Protein AF-I4F3D0-F1 (afdb_monomer_lite)

Secondary structure (DSSP, 8-state):
-----------------------HHHHHHHHHHHHHHHHHHHHHHHHSPPPPTT--SPPPPPHHHHHHHHHHHHHHHHHHHHHHHHHS---TTSHHHHHHHHHHHHHHHHHHHHHHHHHHHTTT--PPP-HHHHHHHHHHHHHHHHHHHT-SSHHHHHHHHHHHHHHHHHHHHHHHHHH--S-HHHHHHHHHHHHIIIIIHHHHHHHHHHHH-PPP-----PPPP-

Radius of gyration: 23.29 Å; chains: 1; bounding box: 89×37×75 Å

Foldseek 3Di:
DDDDDDPPDPPPPDPPPPDPQDLPLLVVLLVVLQVVLLVLLLVVLVPDDQDPLPDPDQDDQDPSLLVSLVVSQVVLLVSLCVSLVSRAVQPCPDQLVVQLSVLLVVLSVVLSVLLSVLLRCLNPDPDDDDQVVLLCSQQVSLLSQLVSSVGQALSSSLSSSSSSSSRSLSSSLSSQSSNDDDDRPVSVVRSCVCSCSRHVVSSVVSSVVSSPPHDPPPPPPPPDDD

Organism: Modestobacter italicus (strain DSM 44449 / CECT 9708 / BC 501) (NCBI:txid2732864)

pLDDT: mean 83.52, std 14.83, range [42.59, 97.88]

Sequence (226 aa):
MCDGAVVSAPVQQLPARSRPGRLWPTVGACTLLTVGAVLAGTAVSAGRRPAPEDSLVPGPLPAEVLWLLLAVTVVGVVVAVLATGWSVPLAWRSRAGVAWLVVLVLGAVAGVIDAAGVAINAPLASGPPIPVFHWLFTFLPAVFGAVVSRAPSGRGRCAAALGTGVVTLPLLAMTWALSGVGPAPDRLADVVWLTVPLGVVPLAIAALMAGGMGPGKSPEAEPPKA

Structure (mmCIF, N/CA/C/O backbone):
data_AF-I4F3D0-F1
#
_entry.id   AF-I4F3D0-F1
#
loop_
_atom_site.group_PDB
_atom_site.id
_atom_site.type_symbol
_atom_site.label_atom_id
_atom_site.label_alt_id
_atom_site.label_comp_id
_atom_site.label_asym_id
_atom_site.label_entity_id
_atom_site.label_seq_id
_atom_site.pdbx_PDB_ins_code
_atom_site.Cartn_x
_atom_site.Cartn_y
_atom_site.Cartn_z
_atom_site.occupancy
_atom_site.B_iso_or_equiv
_atom_site.auth_seq_id
_atom_site.auth_comp_id
_atom_site.auth_asym_id
_atom_site.auth_atom_id
_atom_site.pdbx_PDB_model_num
ATOM 1 N N . MET A 1 1 ? -60.009 22.180 38.212 1.00 45.69 1 MET A N 1
ATOM 2 C CA . MET A 1 1 ? -58.653 22.503 37.724 1.00 45.69 1 MET A CA 1
ATOM 3 C C . MET A 1 1 ? -57.972 21.177 37.461 1.00 45.69 1 MET A C 1
ATOM 5 O O . MET A 1 1 ? -57.863 20.387 38.386 1.00 45.69 1 MET A O 1
ATOM 9 N N . CYS A 1 2 ? -57.706 20.871 36.192 1.00 42.59 2 CYS A N 1
ATOM 10 C CA . CYS A 1 2 ? -57.222 19.567 35.747 1.00 42.59 2 CYS A CA 1
ATOM 11 C C . CYS A 1 2 ? -55.703 19.634 35.573 1.00 42.59 2 CYS A C 1
ATOM 13 O O . CYS A 1 2 ? -55.238 20.336 34.677 1.00 42.59 2 CYS A O 1
ATOM 15 N N . ASP A 1 3 ? -54.957 18.908 36.403 1.00 47.84 3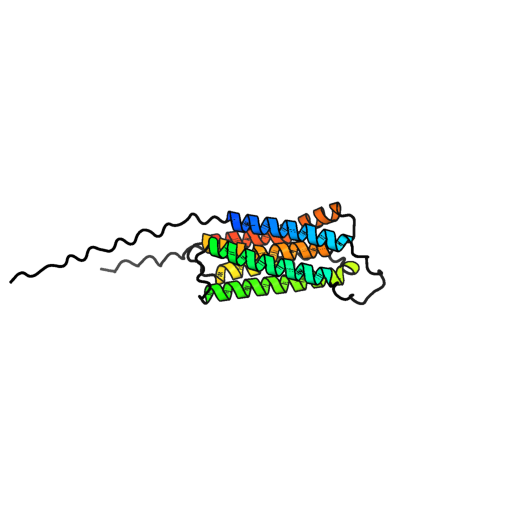 ASP A N 1
ATOM 16 C CA . ASP A 1 3 ? -53.517 18.727 36.230 1.00 47.84 3 ASP A CA 1
ATOM 17 C C . ASP A 1 3 ? -53.258 17.615 35.209 1.00 47.84 3 ASP A C 1
ATOM 19 O O . ASP A 1 3 ? -53.555 16.438 35.426 1.00 47.84 3 ASP A O 1
ATOM 23 N N . GLY A 1 4 ? -52.743 18.016 34.048 1.00 46.12 4 GLY A N 1
ATOM 24 C CA . GLY A 1 4 ? -52.332 17.123 32.974 1.00 46.12 4 GLY A CA 1
ATOM 25 C C . GLY A 1 4 ? -50.961 16.523 33.262 1.00 46.12 4 GLY A C 1
ATOM 26 O O . GLY A 1 4 ? -49.939 17.189 33.109 1.00 46.12 4 GLY A O 1
ATOM 27 N N . ALA A 1 5 ? -50.932 15.247 33.638 1.00 52.06 5 ALA A N 1
ATOM 28 C CA . ALA A 1 5 ? -49.708 14.461 33.694 1.00 52.06 5 ALA A CA 1
ATOM 29 C C . ALA A 1 5 ? -49.214 14.172 32.265 1.00 52.06 5 ALA A C 1
ATOM 31 O O . ALA A 1 5 ? -49.750 13.317 31.559 1.00 52.06 5 ALA A O 1
ATOM 32 N N . VAL A 1 6 ? -48.182 14.896 31.827 1.00 57.28 6 VAL A N 1
ATOM 33 C CA . VAL A 1 6 ? -47.453 14.599 30.589 1.00 57.28 6 VAL A CA 1
ATOM 34 C C . VAL A 1 6 ? -46.578 13.371 30.843 1.00 57.28 6 VAL A C 1
ATOM 36 O O . VAL A 1 6 ? -45.508 13.454 31.442 1.00 57.28 6 VAL A O 1
ATOM 39 N N . VAL A 1 7 ? -47.059 12.208 30.405 1.00 58.22 7 VAL A N 1
ATOM 40 C CA . VAL A 1 7 ? -46.287 10.962 30.371 1.00 58.22 7 VAL A CA 1
ATOM 41 C C . VAL A 1 7 ? -45.255 11.076 29.249 1.00 58.22 7 VAL A C 1
ATOM 43 O O . VAL A 1 7 ? -45.545 10.830 28.079 1.00 58.22 7 VAL A O 1
ATOM 46 N N . SER A 1 8 ? -44.038 11.477 29.604 1.00 60.06 8 SER A N 1
ATOM 47 C CA . SER A 1 8 ? -42.877 11.437 28.715 1.00 60.06 8 SER A CA 1
ATOM 48 C C . SER A 1 8 ? -42.488 9.979 28.472 1.00 60.06 8 SER A C 1
ATOM 50 O O . SER A 1 8 ? -41.784 9.367 29.276 1.00 60.06 8 SER A O 1
ATOM 52 N N . ALA A 1 9 ? -42.981 9.397 27.380 1.00 61.34 9 ALA A N 1
ATOM 53 C CA . ALA A 1 9 ? -42.563 8.071 26.945 1.00 61.34 9 ALA A CA 1
ATOM 54 C C . ALA A 1 9 ? -41.042 8.061 26.683 1.00 61.34 9 ALA A C 1
ATOM 56 O O . ALA A 1 9 ? -40.520 9.005 26.078 1.00 61.34 9 ALA A O 1
ATOM 57 N N . PRO A 1 10 ? -40.310 7.013 27.102 1.00 55.47 10 PRO A N 1
ATOM 58 C CA . PRO A 1 10 ? -38.902 6.883 26.770 1.00 55.47 10 PRO A CA 1
ATOM 59 C C . PRO A 1 10 ? -38.777 6.775 25.251 1.00 55.47 10 PRO A C 1
ATOM 61 O O . PRO A 1 10 ? -39.322 5.858 24.633 1.00 55.47 10 PRO A O 1
ATOM 64 N N . VAL A 1 11 ? -38.062 7.724 24.645 1.00 59.06 11 VAL A N 1
ATOM 65 C CA . VAL A 1 11 ? -37.644 7.643 23.245 1.00 59.06 11 VAL A CA 1
ATOM 66 C C . VAL A 1 11 ? -36.819 6.367 23.115 1.00 59.06 11 VAL A C 1
ATOM 68 O O . VAL A 1 11 ? -35.656 6.325 23.516 1.00 59.06 11 VAL A O 1
ATOM 71 N N . GLN A 1 12 ? -37.441 5.302 22.602 1.00 49.22 12 GLN A N 1
ATOM 72 C CA . GLN A 1 12 ? -36.746 4.088 22.207 1.00 49.22 12 GLN A CA 1
ATOM 73 C C . GLN A 1 12 ? -35.703 4.493 21.168 1.00 49.22 12 GLN A C 1
ATOM 75 O O . GLN A 1 12 ? -36.022 4.760 20.009 1.00 49.22 12 GLN A O 1
ATOM 80 N N . GLN A 1 13 ? -34.446 4.579 21.600 1.00 49.41 13 GLN A N 1
ATOM 81 C CA . GLN A 1 13 ? -33.311 4.650 20.699 1.00 49.41 13 GLN A CA 1
ATOM 82 C C . GLN A 1 13 ? -33.365 3.392 19.835 1.00 49.41 13 GLN A C 1
ATOM 84 O O . GLN A 1 13 ? -33.062 2.294 20.302 1.00 49.41 13 GLN A O 1
ATOM 89 N N . LEU A 1 14 ? -33.808 3.549 18.586 1.00 45.03 14 LEU A N 1
ATOM 90 C CA . LEU A 1 14 ? -33.713 2.508 17.572 1.00 45.03 14 LEU A CA 1
ATOM 91 C C . LEU A 1 14 ? -32.283 1.959 17.615 1.00 45.03 14 LEU A C 1
ATOM 93 O O . LEU A 1 14 ? -31.345 2.757 17.498 1.00 45.03 14 LEU A O 1
ATOM 97 N N . PRO A 1 15 ? -32.088 0.639 17.796 1.00 45.94 15 PRO A N 1
ATOM 98 C CA . PRO A 1 15 ? -30.757 0.063 17.796 1.00 45.94 15 PRO A CA 1
ATOM 99 C C . PRO A 1 15 ? -30.107 0.462 16.477 1.00 45.94 15 PRO A C 1
ATOM 101 O O . PRO A 1 15 ? -30.608 0.118 15.402 1.00 45.94 15 PRO A O 1
ATOM 104 N N . ALA A 1 16 ? -29.040 1.260 16.562 1.00 53.09 16 ALA A N 1
ATOM 105 C CA . ALA A 1 16 ? -28.262 1.670 15.410 1.00 53.09 16 ALA A CA 1
ATOM 106 C C . ALA A 1 16 ? -27.924 0.393 14.643 1.00 53.09 16 ALA A C 1
ATOM 108 O O . ALA A 1 16 ? -27.178 -0.442 15.153 1.00 53.09 16 ALA A O 1
ATOM 109 N N . ARG A 1 17 ? -28.553 0.199 13.472 1.00 45.09 17 ARG A N 1
ATOM 110 C CA . ARG A 1 17 ? -28.355 -0.985 12.632 1.00 45.09 17 ARG A CA 1
ATOM 111 C C . ARG A 1 17 ? -26.855 -1.143 12.436 1.00 45.09 17 ARG A C 1
ATOM 113 O O . ARG A 1 17 ? -26.241 -0.414 11.658 1.00 45.09 17 ARG A O 1
ATOM 120 N N . SER A 1 18 ? -26.280 -2.100 13.145 1.00 44.19 18 SER A N 1
ATOM 121 C CA . SER A 1 18 ? -24.921 -2.569 12.981 1.00 44.19 18 SER A CA 1
ATOM 122 C C . SER A 1 18 ? -24.872 -3.241 11.616 1.00 44.19 18 SER A C 1
ATOM 124 O O . SER A 1 18 ? -25.079 -4.445 11.481 1.00 44.19 18 SER A O 1
ATOM 126 N N . ARG A 1 19 ? -24.674 -2.435 10.560 1.00 55.47 19 ARG A N 1
ATOM 127 C CA . ARG A 1 19 ? -24.361 -2.954 9.228 1.00 55.47 19 ARG A CA 1
ATOM 128 C C . ARG A 1 19 ? -23.203 -3.936 9.420 1.00 55.47 19 ARG A C 1
ATOM 130 O O . ARG A 1 19 ? -22.201 -3.541 10.020 1.00 55.47 19 ARG A O 1
ATOM 137 N N . PRO A 1 20 ? -23.323 -5.197 8.971 1.00 51.25 20 PRO A N 1
ATOM 138 C CA . PRO A 1 20 ? -22.204 -6.119 9.015 1.00 51.25 20 PRO A CA 1
ATOM 139 C C . PRO A 1 20 ? -21.059 -5.474 8.234 1.00 51.25 20 PRO A C 1
ATOM 141 O O . PRO A 1 20 ? -21.149 -5.317 7.016 1.00 51.25 20 PRO A O 1
ATOM 144 N N . GLY A 1 21 ? -20.035 -5.011 8.955 1.00 57.56 21 GLY A N 1
ATOM 145 C CA . GLY A 1 21 ? -18.884 -4.326 8.381 1.00 57.56 21 GLY A CA 1
ATOM 146 C C . GLY A 1 21 ? -18.165 -5.283 7.445 1.00 57.56 21 GLY A C 1
ATOM 147 O O . GLY A 1 21 ? -17.472 -6.194 7.898 1.00 57.56 21 GLY A O 1
ATOM 148 N N . ARG A 1 22 ? -18.388 -5.131 6.137 1.00 72.69 22 ARG A N 1
ATOM 149 C CA . ARG A 1 22 ? -17.724 -5.947 5.124 1.00 72.69 22 ARG A CA 1
ATOM 150 C C . ARG A 1 22 ? -16.301 -5.419 4.988 1.00 72.69 22 ARG A C 1
ATOM 152 O O . ARG A 1 22 ? -16.119 -4.324 4.485 1.00 72.69 22 ARG A O 1
ATOM 159 N N . LEU A 1 23 ? -15.313 -6.200 5.422 1.00 83.00 23 LEU A N 1
ATOM 160 C CA . LEU A 1 23 ? -13.886 -5.943 5.167 1.00 83.00 23 LEU A CA 1
ATOM 161 C C . LEU A 1 23 ? -13.496 -6.280 3.714 1.00 83.00 23 LEU A C 1
ATOM 163 O O . LEU A 1 23 ? -12.489 -5.802 3.201 1.00 83.00 23 LEU A O 1
ATOM 167 N N . TRP A 1 24 ? -14.327 -7.082 3.043 1.00 85.00 24 TRP A N 1
ATOM 168 C CA . TRP A 1 24 ? -14.146 -7.548 1.668 1.00 85.00 24 TRP A CA 1
ATOM 169 C C . TRP A 1 24 ? -13.913 -6.451 0.621 1.00 85.00 24 TRP A C 1
ATOM 171 O O . TRP A 1 24 ? -13.048 -6.659 -0.222 1.00 85.00 24 TRP A O 1
ATOM 181 N N . PRO A 1 25 ? -14.603 -5.292 0.643 1.00 86.38 25 PRO A N 1
ATOM 182 C CA . PRO A 1 25 ? -14.330 -4.205 -0.290 1.00 86.38 25 PRO A CA 1
ATOM 183 C C . PRO A 1 25 ? -12.912 -3.655 -0.128 1.00 86.38 25 PRO A C 1
ATOM 185 O O . PRO A 1 25 ? -12.252 -3.411 -1.128 1.00 86.38 25 PRO A O 1
ATOM 188 N N . THR A 1 26 ? -12.415 -3.512 1.106 1.00 88.62 26 THR A N 1
ATOM 189 C CA . THR A 1 26 ? -11.053 -3.025 1.372 1.00 88.62 26 THR A CA 1
ATOM 190 C C . THR A 1 26 ? -10.004 -4.035 0.922 1.00 88.62 26 THR A C 1
ATOM 192 O O . THR A 1 26 ? -9.026 -3.655 0.288 1.00 88.62 26 THR A O 1
ATOM 195 N N . VAL A 1 27 ? -10.225 -5.326 1.195 1.00 91.62 27 VAL A N 1
ATOM 196 C CA . VAL A 1 27 ? -9.338 -6.400 0.719 1.00 91.62 27 VAL A CA 1
ATOM 197 C C . VAL A 1 27 ? -9.337 -6.450 -0.808 1.00 91.62 27 VAL A C 1
ATOM 199 O O . VAL A 1 27 ? -8.273 -6.424 -1.410 1.00 91.62 27 VAL A O 1
ATOM 202 N N . GLY A 1 28 ? -10.515 -6.439 -1.438 1.00 91.56 28 GLY A N 1
ATOM 203 C CA . GLY A 1 28 ? -10.650 -6.451 -2.894 1.00 91.56 28 GLY A CA 1
ATOM 204 C C . GLY A 1 28 ? -10.007 -5.232 -3.554 1.00 91.56 28 GLY A C 1
ATOM 205 O O . GLY A 1 28 ? -9.283 -5.385 -4.531 1.00 91.56 28 GLY A O 1
ATOM 206 N N . ALA A 1 29 ? -10.202 -4.036 -2.993 1.00 92.31 29 ALA A N 1
ATOM 207 C CA . ALA A 1 29 ? -9.548 -2.816 -3.452 1.00 92.31 29 ALA A CA 1
ATOM 208 C C . ALA A 1 29 ? -8.021 -2.900 -3.334 1.00 92.31 29 ALA A C 1
ATOM 210 O O . ALA A 1 29 ? -7.322 -2.575 -4.288 1.00 92.31 29 ALA A O 1
ATOM 211 N N . CYS A 1 30 ? -7.515 -3.379 -2.194 1.00 93.56 30 CYS A N 1
ATOM 212 C CA . CYS A 1 30 ? -6.090 -3.604 -1.974 1.00 93.56 30 CYS A CA 1
ATOM 213 C C . CYS A 1 30 ? -5.522 -4.556 -3.036 1.00 93.56 30 CYS A C 1
ATOM 215 O O . CYS A 1 30 ? -4.601 -4.192 -3.758 1.00 93.56 30 CYS A O 1
ATOM 217 N N . THR A 1 31 ? -6.140 -5.727 -3.223 1.00 95.00 31 THR A N 1
ATOM 218 C CA . THR A 1 31 ? -5.718 -6.711 -4.228 1.00 95.00 31 THR A CA 1
ATOM 219 C C . THR A 1 31 ? -5.745 -6.143 -5.646 1.00 95.00 31 THR A C 1
ATOM 221 O O . THR A 1 31 ? -4.763 -6.283 -6.370 1.00 95.00 31 THR A O 1
ATOM 224 N N . LEU A 1 32 ? -6.836 -5.484 -6.050 1.00 96.19 32 LEU A N 1
ATOM 225 C CA . LEU A 1 32 ? -6.975 -4.915 -7.394 1.00 96.19 32 LEU A CA 1
ATOM 226 C C . LEU A 1 32 ? -5.932 -3.830 -7.667 1.00 96.19 32 LEU A C 1
ATOM 228 O O . LEU A 1 32 ? -5.313 -3.837 -8.729 1.00 96.19 32 LEU A O 1
ATOM 232 N N . LEU A 1 33 ? -5.709 -2.924 -6.711 1.00 95.88 33 LEU A N 1
ATOM 233 C CA . LEU A 1 33 ? -4.694 -1.883 -6.851 1.00 95.88 33 LEU A CA 1
ATOM 234 C C . LEU A 1 33 ? -3.286 -2.466 -6.867 1.00 95.88 33 LEU A C 1
ATOM 236 O O . LEU A 1 33 ? -2.465 -2.003 -7.650 1.00 95.88 33 LEU A O 1
ATOM 240 N N . THR A 1 34 ? -3.004 -3.493 -6.062 1.00 96.75 34 THR A N 1
ATOM 241 C CA . THR A 1 34 ? -1.703 -4.165 -6.074 1.00 96.75 34 THR A CA 1
ATOM 242 C C . THR A 1 34 ? -1.452 -4.836 -7.417 1.00 96.75 34 THR A C 1
ATOM 244 O O . THR A 1 34 ? -0.413 -4.598 -8.020 1.00 96.75 34 THR A O 1
ATOM 247 N N . VAL A 1 35 ? -2.408 -5.607 -7.941 1.00 96.25 35 VAL A N 1
ATOM 248 C CA . VAL A 1 35 ? -2.277 -6.236 -9.266 1.00 96.25 35 VAL A CA 1
ATOM 249 C C . VAL A 1 35 ? -2.106 -5.177 -10.358 1.00 96.25 35 VAL A C 1
ATOM 251 O O . VAL A 1 35 ? -1.204 -5.293 -11.184 1.00 96.25 35 VAL A O 1
ATOM 254 N N . GLY A 1 36 ? -2.918 -4.116 -10.340 1.00 95.69 36 GLY A N 1
ATOM 255 C CA . GLY A 1 36 ? -2.806 -3.014 -11.297 1.00 95.69 36 GLY A CA 1
ATOM 256 C C . GLY A 1 36 ? -1.452 -2.303 -11.229 1.00 95.69 36 GLY A C 1
ATOM 257 O O . GLY A 1 36 ? -0.852 -2.035 -12.267 1.00 95.69 36 GLY A O 1
ATOM 258 N N . ALA A 1 37 ? -0.938 -2.061 -10.022 1.00 95.38 37 ALA A N 1
ATOM 259 C CA . ALA A 1 37 ? 0.384 -1.487 -9.796 1.00 95.38 37 ALA A CA 1
ATOM 260 C C . ALA A 1 37 ? 1.493 -2.385 -10.357 1.00 95.38 37 ALA A C 1
ATOM 262 O O . ALA A 1 37 ? 2.356 -1.902 -11.081 1.00 95.38 37 ALA A O 1
ATOM 263 N N . VAL A 1 38 ? 1.437 -3.695 -10.106 1.00 94.81 38 VAL A N 1
ATOM 264 C CA . VAL A 1 38 ? 2.413 -4.652 -10.648 1.00 94.81 38 VAL A CA 1
ATOM 265 C C . VAL A 1 38 ? 2.394 -4.664 -12.176 1.00 94.81 38 VAL A C 1
ATOM 267 O O . VAL A 1 38 ? 3.448 -4.583 -12.805 1.00 94.81 38 VAL A O 1
ATOM 270 N N . LEU A 1 39 ? 1.213 -4.719 -12.796 1.00 94.31 39 LEU A N 1
ATOM 271 C CA . LEU A 1 39 ? 1.089 -4.715 -14.257 1.00 94.31 39 LEU A CA 1
ATOM 272 C C . LEU A 1 39 ? 1.590 -3.401 -14.875 1.00 94.31 39 LEU A C 1
ATOM 274 O O . LEU A 1 39 ? 2.332 -3.422 -15.853 1.00 94.31 39 LEU A O 1
ATOM 278 N N . ALA A 1 40 ? 1.232 -2.257 -14.291 1.00 93.38 40 ALA A N 1
ATOM 279 C CA . ALA A 1 40 ? 1.688 -0.960 -14.780 1.00 93.38 40 ALA A CA 1
ATOM 280 C C . ALA A 1 40 ? 3.202 -0.778 -14.590 1.00 93.38 40 ALA A C 1
ATOM 282 O O . ALA A 1 40 ? 3.892 -0.333 -15.506 1.00 93.38 40 ALA A O 1
ATOM 283 N N . GLY A 1 41 ? 3.729 -1.178 -13.431 1.00 92.25 41 GLY A N 1
ATOM 284 C CA . GLY A 1 41 ? 5.156 -1.135 -13.128 1.00 92.25 41 GLY A CA 1
ATOM 285 C C . GLY A 1 41 ? 5.964 -2.009 -14.072 1.00 92.25 41 GLY A C 1
ATOM 286 O O . GLY A 1 41 ? 6.916 -1.532 -14.677 1.00 92.25 41 GLY A O 1
ATOM 287 N N . THR A 1 42 ? 5.547 -3.261 -14.277 1.00 91.19 42 THR A N 1
ATOM 288 C CA . THR A 1 42 ? 6.222 -4.182 -15.206 1.00 91.19 42 THR A CA 1
ATOM 289 C C . THR A 1 42 ? 6.177 -3.684 -16.649 1.00 91.19 42 THR A C 1
ATOM 291 O O . THR A 1 42 ? 7.188 -3.779 -17.347 1.00 91.19 42 THR A O 1
ATOM 294 N N . ALA A 1 43 ? 5.059 -3.093 -17.087 1.00 90.69 43 ALA A N 1
ATOM 295 C CA . ALA A 1 43 ? 4.940 -2.487 -18.411 1.00 90.69 43 ALA A CA 1
ATOM 296 C C . ALA A 1 43 ? 5.903 -1.301 -18.595 1.00 90.69 43 ALA A C 1
ATOM 298 O O . ALA A 1 43 ? 6.636 -1.255 -19.583 1.00 90.69 43 ALA A O 1
ATOM 299 N N . VAL A 1 44 ? 5.968 -0.381 -17.624 1.00 89.69 44 VAL A N 1
ATOM 300 C CA . VAL A 1 44 ? 6.912 0.750 -17.659 1.00 89.69 44 VAL A CA 1
ATOM 301 C C . VAL A 1 44 ? 8.358 0.256 -17.607 1.00 89.69 44 VAL A C 1
ATOM 303 O O . VAL A 1 44 ? 9.197 0.707 -18.381 1.00 89.69 44 VAL A O 1
ATOM 306 N N . SER A 1 45 ? 8.660 -0.730 -16.762 1.00 86.06 45 SER A N 1
ATOM 307 C CA . SER A 1 45 ? 9.983 -1.358 -16.683 1.00 86.06 45 SER A CA 1
ATOM 308 C C . SER A 1 45 ? 10.412 -2.043 -17.971 1.00 86.06 45 SER A C 1
ATOM 310 O O . SER A 1 45 ? 11.596 -2.050 -18.278 1.00 86.06 45 SER A O 1
ATOM 312 N N . ALA A 1 46 ? 9.490 -2.638 -18.729 1.00 84.81 46 ALA A N 1
ATOM 313 C CA . ALA A 1 46 ? 9.808 -3.282 -20.002 1.00 84.81 46 ALA A CA 1
ATOM 314 C C . ALA A 1 46 ? 10.254 -2.286 -21.085 1.00 84.81 46 ALA A C 1
ATOM 316 O O . ALA A 1 46 ? 11.042 -2.650 -21.952 1.00 84.81 46 ALA A O 1
ATOM 317 N N . GLY A 1 47 ? 9.769 -1.042 -21.031 1.00 80.38 47 GLY A N 1
ATOM 318 C CA . GLY A 1 47 ? 10.177 0.024 -21.949 1.00 80.38 47 GLY A CA 1
ATOM 319 C C . GLY A 1 47 ? 11.505 0.695 -21.586 1.00 80.38 47 GLY A C 1
ATOM 320 O O . GLY A 1 47 ? 12.054 1.439 -22.400 1.00 80.38 47 GLY A O 1
ATOM 321 N N . ARG A 1 48 ? 12.037 0.449 -20.381 1.00 80.25 48 ARG A N 1
ATOM 322 C CA . ARG A 1 48 ? 13.285 1.062 -19.916 1.00 80.25 48 ARG A CA 1
ATOM 323 C C . ARG A 1 48 ? 14.492 0.308 -20.462 1.00 80.25 48 ARG A C 1
ATOM 325 O O . ARG A 1 48 ? 14.553 -0.918 -20.424 1.00 80.25 48 ARG A O 1
ATOM 332 N N . ARG A 1 49 ? 15.481 1.059 -20.947 1.00 72.25 49 ARG A N 1
ATOM 333 C CA . ARG A 1 49 ? 16.792 0.495 -21.281 1.00 72.25 49 ARG A CA 1
ATOM 334 C C . ARG A 1 49 ? 17.603 0.313 -19.995 1.00 72.25 49 ARG A C 1
ATOM 336 O O . ARG A 1 49 ? 17.564 1.215 -19.155 1.00 72.25 49 ARG A O 1
ATOM 343 N N . PRO A 1 50 ? 18.330 -0.805 -19.833 1.00 68.19 50 PRO A N 1
ATOM 344 C CA . PRO A 1 50 ? 19.276 -0.942 -18.733 1.00 68.19 50 PRO A CA 1
ATOM 345 C C . PRO A 1 50 ? 20.322 0.175 -18.822 1.00 68.19 50 PRO A C 1
ATOM 347 O O . PRO A 1 50 ? 20.744 0.547 -19.923 1.00 68.19 50 PRO A O 1
ATOM 350 N N . ALA A 1 51 ? 20.698 0.745 -17.676 1.00 66.44 51 ALA A N 1
ATOM 351 C CA . ALA A 1 51 ? 21.803 1.694 -17.648 1.00 66.44 51 ALA A CA 1
ATOM 352 C C . ALA A 1 51 ? 23.125 0.949 -17.917 1.00 66.44 51 ALA A C 1
ATOM 354 O O . ALA A 1 51 ? 23.209 -0.246 -17.625 1.00 66.44 51 ALA A O 1
ATOM 355 N N . PRO A 1 52 ? 24.142 1.622 -18.480 1.00 66.06 52 PRO A N 1
ATOM 356 C CA . PRO A 1 52 ? 25.465 1.031 -18.650 1.00 66.06 52 PRO A CA 1
ATOM 357 C C . PRO A 1 52 ? 26.021 0.567 -17.296 1.00 66.06 52 PRO A C 1
ATOM 359 O O . PRO A 1 52 ? 25.965 1.327 -16.331 1.00 66.06 52 PRO A O 1
ATOM 362 N N . GLU A 1 53 ? 26.582 -0.642 -17.229 1.00 64.00 53 GLU A N 1
ATOM 363 C CA . GLU A 1 53 ? 27.114 -1.232 -15.982 1.00 64.00 53 GLU A CA 1
ATOM 364 C C . GLU A 1 53 ? 28.219 -0.373 -15.329 1.00 64.00 53 GLU A C 1
ATOM 366 O O . GLU A 1 53 ? 28.401 -0.416 -14.115 1.00 64.00 53 GLU A O 1
ATOM 371 N N . ASP A 1 54 ? 28.885 0.486 -16.109 1.00 65.31 54 ASP A N 1
ATOM 372 C CA . ASP A 1 54 ? 29.977 1.352 -15.646 1.00 65.31 54 ASP A CA 1
ATOM 373 C C . ASP A 1 54 ? 29.508 2.686 -15.027 1.00 65.31 54 ASP A C 1
ATOM 375 O O . ASP A 1 54 ? 30.326 3.485 -14.556 1.00 65.31 54 ASP A O 1
ATOM 379 N N . SER A 1 55 ? 28.201 2.989 -15.029 1.00 62.91 55 SER A N 1
ATOM 380 C CA . SER A 1 55 ? 27.708 4.257 -14.484 1.00 62.91 55 SER A CA 1
ATOM 381 C C . SER A 1 55 ? 27.560 4.196 -12.959 1.00 62.91 55 SER A C 1
ATOM 383 O O . SER A 1 55 ? 26.525 3.796 -12.437 1.00 62.91 55 SER A O 1
ATOM 385 N N . LEU A 1 56 ? 28.575 4.677 -12.237 1.00 64.56 56 LEU A N 1
ATOM 386 C CA . LEU A 1 56 ? 28.557 4.877 -10.774 1.00 64.56 56 LEU A CA 1
ATOM 387 C C . LEU A 1 56 ? 27.594 5.982 -10.297 1.00 64.56 56 LEU A C 1
ATOM 389 O O . LEU A 1 56 ? 27.412 6.167 -9.094 1.00 64.56 56 LEU A O 1
ATOM 393 N N . VAL A 1 57 ? 27.009 6.749 -11.221 1.00 71.88 57 VAL A N 1
ATOM 394 C CA . VAL A 1 57 ? 26.126 7.876 -10.905 1.00 71.88 57 VAL A CA 1
ATOM 395 C C . VAL A 1 57 ? 24.670 7.449 -11.097 1.00 71.88 57 VAL A C 1
ATOM 397 O O . VAL A 1 57 ? 24.303 7.079 -12.214 1.00 71.88 57 VAL A O 1
ATOM 400 N N . PRO A 1 58 ? 23.824 7.539 -10.052 1.00 70.44 58 PRO A N 1
ATOM 401 C CA . PRO A 1 58 ? 22.391 7.318 -10.188 1.00 70.44 58 PRO A CA 1
ATOM 402 C C . PRO A 1 58 ? 21.792 8.243 -11.254 1.00 70.44 58 PRO A C 1
ATOM 404 O O . PRO A 1 58 ? 22.010 9.457 -11.234 1.00 70.44 58 PRO A O 1
ATOM 407 N N . GLY A 1 59 ? 21.033 7.675 -12.191 1.00 75.56 59 GLY A N 1
ATOM 408 C CA . GLY A 1 59 ? 20.313 8.455 -13.197 1.00 75.56 59 GLY A CA 1
ATOM 409 C C . GLY A 1 59 ? 19.136 9.238 -12.591 1.00 75.56 59 GLY A C 1
ATOM 410 O O . GLY A 1 59 ? 18.655 8.897 -11.508 1.00 75.56 59 GLY A O 1
ATOM 411 N N . PRO A 1 60 ? 18.626 10.283 -13.271 1.00 85.38 60 PRO A N 1
ATOM 412 C CA . PRO A 1 60 ? 17.393 10.940 -12.845 1.00 85.38 60 PRO A CA 1
ATOM 413 C C . PRO A 1 60 ? 16.209 9.963 -12.907 1.00 85.38 60 PRO A C 1
ATOM 415 O O . PRO A 1 60 ? 16.149 9.104 -13.788 1.00 85.38 60 PRO A O 1
ATOM 418 N N . LEU A 1 61 ? 15.237 10.121 -12.000 1.00 87.88 61 LEU A N 1
ATOM 419 C CA . LEU A 1 61 ? 13.996 9.344 -12.037 1.00 87.88 61 LEU A CA 1
ATOM 420 C C . LEU A 1 61 ? 13.228 9.666 -13.333 1.00 87.88 61 LEU A C 1
ATOM 422 O O . LEU A 1 61 ? 12.877 10.833 -13.536 1.00 87.88 61 LEU A O 1
ATOM 426 N N . PRO A 1 62 ? 12.930 8.675 -14.196 1.00 89.19 62 PRO A N 1
ATOM 427 C CA . PRO A 1 62 ? 12.176 8.925 -15.418 1.00 89.19 62 PRO A CA 1
ATOM 428 C C . PRO A 1 62 ? 10.796 9.515 -15.113 1.00 89.19 62 PRO A C 1
ATOM 430 O O . PRO A 1 62 ? 10.126 9.095 -14.163 1.00 89.19 62 PRO A O 1
ATOM 433 N N . ALA A 1 63 ? 10.355 10.479 -15.925 1.00 91.12 63 ALA A N 1
ATOM 434 C CA . ALA A 1 63 ? 9.103 11.195 -15.692 1.00 91.12 63 ALA A CA 1
ATOM 435 C C . ALA A 1 63 ? 7.897 10.244 -15.689 1.00 91.12 63 ALA A C 1
ATOM 437 O O . ALA A 1 63 ? 7.007 10.389 -14.854 1.00 91.12 63 ALA A O 1
ATOM 438 N N . GLU A 1 64 ? 7.883 9.236 -16.564 1.00 93.00 64 GLU A N 1
ATOM 439 C CA . GLU A 1 64 ? 6.840 8.211 -16.599 1.00 93.00 64 GLU A CA 1
ATOM 440 C C . GLU A 1 64 ? 6.745 7.404 -15.295 1.00 93.00 64 GLU A C 1
ATOM 442 O O . GLU A 1 64 ? 5.638 7.107 -14.844 1.00 93.00 64 GLU A O 1
ATOM 447 N N . VAL A 1 65 ? 7.876 7.109 -14.642 1.00 92.88 65 VAL A N 1
ATOM 448 C CA . VAL A 1 65 ? 7.895 6.408 -13.350 1.00 92.88 65 VAL A CA 1
ATOM 449 C C . VAL A 1 65 ? 7.361 7.324 -12.256 1.00 92.88 65 VAL A C 1
ATOM 451 O O . VAL A 1 65 ? 6.519 6.903 -11.465 1.00 92.88 65 VAL A O 1
ATOM 454 N N . LEU A 1 66 ? 7.795 8.587 -12.232 1.00 94.88 66 LEU A N 1
ATOM 455 C CA . LEU A 1 66 ? 7.300 9.568 -11.266 1.00 94.88 66 LEU A CA 1
ATOM 456 C C . LEU A 1 66 ? 5.779 9.745 -11.377 1.00 94.88 66 LEU A C 1
ATOM 458 O O . LEU A 1 66 ? 5.074 9.657 -10.372 1.00 94.88 66 LEU A O 1
ATOM 462 N N . TRP A 1 67 ? 5.262 9.947 -12.591 1.00 96.19 67 TRP A N 1
ATOM 463 C CA . TRP A 1 67 ? 3.825 10.091 -12.822 1.00 96.19 67 TRP A CA 1
ATOM 464 C C . TRP A 1 67 ? 3.048 8.838 -12.432 1.00 96.19 67 TRP A C 1
ATOM 466 O O . TRP A 1 67 ? 1.985 8.955 -11.822 1.00 96.19 67 TRP A O 1
ATOM 476 N N . LEU A 1 68 ? 3.582 7.649 -12.722 1.00 95.81 68 LEU A N 1
ATOM 477 C CA . LEU A 1 68 ? 2.964 6.392 -12.316 1.00 95.81 68 LEU A CA 1
ATOM 478 C C . LEU A 1 68 ? 2.900 6.256 -10.786 1.00 95.81 68 LEU A C 1
ATOM 480 O O . LEU A 1 68 ? 1.840 5.928 -10.251 1.00 95.81 68 LEU A O 1
ATOM 484 N N . LEU A 1 69 ? 3.994 6.549 -10.076 1.00 96.50 69 LEU A N 1
ATOM 485 C CA . LEU A 1 69 ? 4.036 6.514 -8.610 1.00 96.50 69 LEU A CA 1
ATOM 486 C C . LEU A 1 69 ? 3.034 7.494 -7.994 1.00 96.50 69 LEU A C 1
ATOM 488 O O . LEU A 1 69 ? 2.298 7.131 -7.073 1.00 96.50 69 LEU A O 1
ATOM 492 N N . LEU A 1 70 ? 2.953 8.715 -8.529 1.00 97.00 70 LEU A N 1
ATOM 493 C CA . LEU A 1 70 ? 1.982 9.716 -8.089 1.00 97.00 70 LEU A CA 1
ATOM 494 C C . LEU A 1 70 ? 0.543 9.265 -8.361 1.00 97.00 70 LEU A C 1
ATOM 496 O O . LEU A 1 70 ? -0.301 9.365 -7.472 1.00 97.00 70 LEU A O 1
ATOM 500 N N . ALA A 1 71 ? 0.262 8.723 -9.548 1.00 97.38 71 ALA A N 1
ATOM 501 C CA . ALA A 1 71 ? -1.067 8.241 -9.911 1.00 97.38 71 ALA A CA 1
ATOM 502 C C . ALA A 1 71 ? -1.526 7.098 -8.994 1.00 97.38 71 ALA A C 1
ATOM 504 O O . ALA A 1 71 ? -2.617 7.172 -8.428 1.00 97.38 71 ALA A O 1
ATOM 505 N N . VAL A 1 72 ? -0.682 6.082 -8.781 1.00 97.12 72 VAL A N 1
ATOM 506 C CA . VAL A 1 72 ? -0.980 4.963 -7.869 1.00 97.12 72 VAL A CA 1
ATOM 507 C C . VAL A 1 72 ? -1.177 5.459 -6.441 1.00 97.12 72 VAL A C 1
ATOM 509 O O . VAL A 1 72 ? -2.110 5.022 -5.771 1.00 97.12 72 VAL A O 1
ATOM 512 N N . THR A 1 73 ? -0.363 6.415 -5.989 1.00 97.50 73 THR A N 1
ATOM 513 C CA . THR A 1 73 ? -0.495 7.007 -4.653 1.00 97.50 73 THR A CA 1
ATOM 514 C C . THR A 1 73 ? -1.823 7.735 -4.484 1.00 97.50 73 THR A C 1
ATOM 516 O O . THR A 1 73 ? -2.548 7.475 -3.525 1.00 97.50 73 THR A O 1
ATOM 519 N N . VAL A 1 74 ? -2.176 8.625 -5.415 1.00 97.62 74 VAL A N 1
ATOM 520 C CA . VAL A 1 74 ? -3.419 9.407 -5.350 1.00 97.62 74 VAL A CA 1
ATOM 521 C C . VAL A 1 74 ? -4.635 8.489 -5.409 1.00 97.62 74 VAL A C 1
ATOM 523 O O . VAL A 1 74 ? -5.519 8.587 -4.557 1.00 97.62 74 VAL A O 1
ATOM 526 N N . VAL A 1 75 ? -4.666 7.563 -6.373 1.00 97.88 75 VAL A N 1
ATOM 527 C CA . VAL A 1 75 ? -5.758 6.591 -6.508 1.00 97.88 75 VAL A CA 1
ATOM 528 C C . VAL A 1 75 ? -5.854 5.728 -5.253 1.00 97.88 75 VAL A C 1
ATOM 530 O O . VAL A 1 75 ? -6.941 5.584 -4.698 1.00 97.88 75 VAL A O 1
ATOM 533 N N . GLY A 1 76 ? -4.727 5.215 -4.758 1.00 97.00 76 GLY A N 1
ATOM 534 C CA . GLY A 1 76 ? -4.668 4.425 -3.535 1.00 97.00 76 GLY A CA 1
ATOM 535 C C . GLY A 1 76 ? -5.226 5.179 -2.335 1.00 97.00 76 GLY A C 1
ATOM 536 O O . GLY A 1 76 ? -6.072 4.644 -1.626 1.00 97.00 76 GLY A O 1
ATOM 537 N N . VAL A 1 77 ? -4.800 6.426 -2.111 1.00 96.56 77 VAL A N 1
ATOM 538 C CA . VAL A 1 77 ? -5.268 7.248 -0.983 1.00 96.56 77 VAL A CA 1
ATOM 539 C C . VAL A 1 77 ? -6.771 7.500 -1.079 1.00 96.56 77 VAL A C 1
ATOM 541 O O . VAL A 1 77 ? -7.482 7.324 -0.089 1.00 96.56 77 VAL A O 1
ATOM 544 N N . VAL A 1 78 ? -7.280 7.857 -2.261 1.00 96.44 78 VAL A N 1
ATOM 545 C CA . VAL A 1 78 ? -8.720 8.065 -2.477 1.00 96.44 78 VAL A CA 1
ATOM 546 C C . VAL A 1 78 ? -9.498 6.785 -2.176 1.00 96.44 78 VAL A C 1
ATOM 548 O O . VAL A 1 78 ? -10.458 6.809 -1.405 1.00 96.44 78 VAL A O 1
ATOM 551 N N . VAL A 1 79 ? -9.066 5.650 -2.729 1.00 95.56 79 VAL A N 1
ATOM 552 C CA . VAL A 1 79 ? -9.723 4.354 -2.524 1.00 95.56 79 VAL A CA 1
ATOM 553 C C . VAL A 1 79 ? -9.637 3.916 -1.061 1.00 95.56 79 VAL A C 1
ATOM 555 O O . VAL A 1 79 ? -10.629 3.433 -0.521 1.00 95.56 79 VAL A O 1
ATOM 558 N N . ALA A 1 80 ? -8.509 4.140 -0.386 1.00 93.62 80 ALA A N 1
ATOM 559 C CA . ALA A 1 80 ? -8.331 3.850 1.033 1.00 93.62 80 ALA A CA 1
ATOM 560 C C . ALA A 1 80 ? -9.305 4.653 1.899 1.00 93.62 80 ALA A C 1
ATOM 562 O O . ALA A 1 80 ? -9.973 4.083 2.763 1.00 93.62 80 ALA A O 1
ATOM 563 N N . VAL A 1 81 ? -9.430 5.959 1.651 1.00 93.19 81 VAL A N 1
ATOM 564 C CA . VAL A 1 81 ? -10.368 6.836 2.366 1.00 93.19 81 VAL A CA 1
ATOM 565 C C . VAL A 1 81 ? -11.810 6.382 2.137 1.00 93.19 81 VAL A C 1
ATOM 567 O O . VAL A 1 81 ? -12.560 6.220 3.100 1.00 93.19 81 VAL A O 1
ATOM 570 N N . LEU A 1 82 ? -12.197 6.104 0.888 1.00 91.75 82 LEU A N 1
ATOM 571 C CA . LEU A 1 82 ? -13.548 5.645 0.557 1.00 91.75 82 LEU A CA 1
ATOM 572 C C . LEU A 1 82 ? -13.852 4.277 1.185 1.00 91.75 82 LEU A C 1
ATOM 574 O O . LEU A 1 82 ? -14.824 4.145 1.928 1.00 91.75 82 LEU A O 1
ATOM 578 N N . ALA A 1 83 ? -13.004 3.272 0.959 1.00 88.81 83 ALA A N 1
ATOM 579 C CA . ALA A 1 83 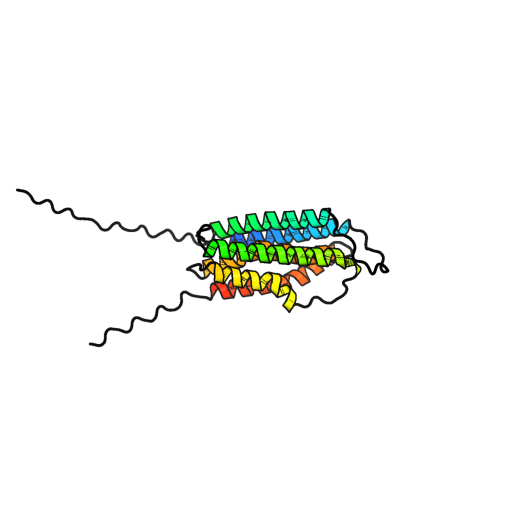? -13.209 1.914 1.463 1.00 88.81 83 ALA A CA 1
ATOM 580 C C . ALA A 1 83 ? -13.233 1.867 3.000 1.00 88.81 83 ALA A C 1
ATOM 582 O O . ALA A 1 83 ? -14.081 1.194 3.597 1.00 88.81 83 ALA A O 1
ATOM 583 N N . THR A 1 84 ? -12.352 2.627 3.655 1.00 87.44 84 THR A N 1
ATOM 584 C CA . THR A 1 84 ? -12.303 2.703 5.121 1.00 87.44 84 THR A CA 1
ATOM 585 C C . THR A 1 84 ? -13.502 3.468 5.673 1.00 87.44 84 THR A C 1
ATOM 587 O O . THR A 1 84 ? -14.116 3.012 6.634 1.00 87.44 84 THR A O 1
ATOM 590 N N . GLY A 1 85 ? -13.903 4.574 5.037 1.00 85.12 85 GLY A N 1
ATOM 591 C CA . GLY A 1 85 ? -15.065 5.369 5.448 1.00 85.12 85 GLY A CA 1
ATOM 592 C C . GLY A 1 85 ? -16.397 4.634 5.302 1.00 85.12 85 GLY A C 1
ATOM 593 O O . GLY A 1 85 ? -17.338 4.900 6.045 1.00 85.12 85 GLY A O 1
ATOM 594 N N . TRP A 1 86 ? -16.480 3.677 4.377 1.00 81.25 86 TRP A N 1
ATOM 595 C CA . TRP A 1 86 ? -17.649 2.808 4.230 1.00 81.25 86 TRP A CA 1
ATOM 596 C C . TRP A 1 86 ? -17.665 1.675 5.265 1.00 81.25 86 TRP A C 1
ATOM 598 O O . TRP A 1 86 ? -18.734 1.186 5.633 1.00 81.25 86 TRP A O 1
ATOM 608 N N . SER A 1 87 ? -16.486 1.262 5.736 1.00 75.31 87 SER A N 1
ATOM 609 C CA . SER A 1 87 ? -16.302 0.127 6.649 1.00 75.31 87 SER A CA 1
ATOM 610 C C . SER A 1 87 ? -16.310 0.530 8.125 1.00 75.31 87 SER A C 1
ATOM 612 O O . SER A 1 87 ? -16.644 -0.282 8.990 1.00 75.31 87 SER A O 1
ATOM 614 N N . VAL A 1 88 ? -15.946 1.777 8.424 1.00 72.94 88 VAL A N 1
ATOM 615 C CA . VAL A 1 88 ? -15.831 2.320 9.777 1.00 72.94 88 VAL A CA 1
ATOM 616 C C . VAL A 1 88 ? -16.476 3.702 9.801 1.00 72.94 88 VAL A C 1
ATOM 618 O O . VAL A 1 88 ? -16.147 4.528 8.952 1.00 72.94 88 VAL A O 1
ATOM 621 N N . PRO A 1 89 ? -17.323 4.017 10.797 1.00 68.44 89 PRO A N 1
ATOM 622 C CA . PRO A 1 89 ? -17.768 5.382 11.049 1.00 68.44 89 PRO A CA 1
ATOM 623 C C . PRO A 1 89 ? -16.616 6.193 11.668 1.00 68.44 89 PRO A C 1
ATOM 625 O O . PRO A 1 89 ? -16.674 6.633 12.814 1.00 68.44 89 PRO A O 1
ATOM 628 N N . LEU A 1 90 ? -15.519 6.345 10.927 1.00 67.00 90 LEU A N 1
ATOM 629 C CA . LEU A 1 90 ? -14.453 7.272 11.260 1.00 67.00 90 LEU A CA 1
ATOM 630 C C . LEU A 1 90 ? -15.017 8.676 11.077 1.00 67.00 90 LEU A C 1
ATOM 632 O O . LEU A 1 90 ? -15.343 9.102 9.970 1.00 67.00 90 LEU A O 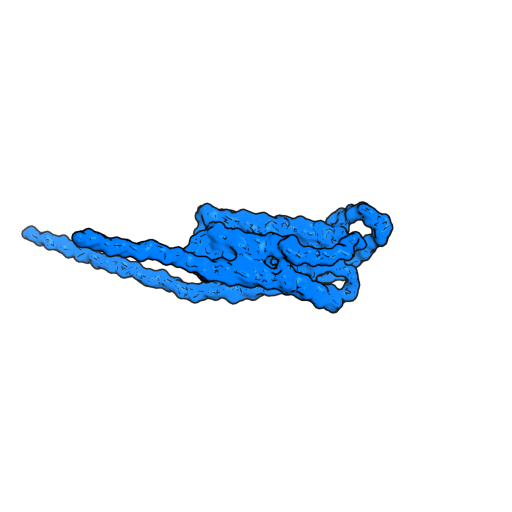1
ATOM 636 N N . ALA A 1 91 ? -15.145 9.412 12.176 1.00 75.62 91 ALA A N 1
ATOM 637 C CA . ALA A 1 91 ? -15.406 10.836 12.098 1.00 75.62 91 ALA A CA 1
ATOM 638 C C . ALA A 1 91 ? -14.167 11.498 11.477 1.00 75.62 91 ALA A C 1
ATOM 640 O O . ALA A 1 91 ? -13.198 11.772 12.180 1.00 75.62 91 ALA A O 1
ATOM 641 N N . TRP A 1 92 ? -14.178 11.743 10.165 1.00 77.06 92 TRP A N 1
ATOM 642 C CA . TRP A 1 92 ? -13.042 12.306 9.418 1.00 77.06 92 TRP A CA 1
ATOM 643 C C . TRP A 1 92 ? -12.555 13.656 9.959 1.00 77.06 92 TRP A C 1
ATOM 645 O O . TRP A 1 92 ? -11.382 13.988 9.846 1.00 77.06 92 TRP A O 1
ATOM 655 N N . ARG A 1 93 ? -13.449 14.409 10.611 1.00 80.06 93 ARG A N 1
ATOM 656 C CA . ARG A 1 93 ? -13.134 15.680 11.284 1.00 80.06 93 ARG A CA 1
ATOM 657 C C . ARG A 1 93 ? -12.604 15.511 12.714 1.00 80.06 93 ARG A C 1
ATOM 659 O O . ARG A 1 93 ? -12.249 16.496 13.352 1.00 80.06 93 ARG A O 1
ATOM 666 N N . SER A 1 94 ? -12.579 14.291 13.247 1.00 88.19 94 SER A N 1
ATOM 667 C CA . SER A 1 94 ? -12.026 14.010 14.573 1.00 88.19 94 SER A CA 1
ATOM 668 C C . SER A 1 94 ? -10.502 13.932 14.527 1.00 88.19 94 SER A C 1
ATOM 670 O O . SER A 1 94 ? -9.912 13.569 13.509 1.00 88.19 94 SER A O 1
ATOM 672 N N . ARG A 1 95 ? -9.857 14.186 15.671 1.00 90.88 95 ARG A N 1
ATOM 673 C CA . ARG A 1 95 ? -8.398 14.038 15.818 1.00 90.88 95 ARG A CA 1
ATOM 674 C C . ARG A 1 95 ? -7.910 12.633 15.438 1.00 90.88 95 ARG A C 1
ATOM 676 O O . ARG A 1 95 ? -6.829 12.510 14.882 1.00 90.88 95 ARG A O 1
ATOM 683 N N . ALA A 1 96 ? -8.709 11.596 15.703 1.00 89.06 96 ALA A N 1
ATOM 684 C CA . ALA A 1 96 ? -8.385 10.212 15.353 1.00 89.06 96 ALA A CA 1
ATOM 685 C C . ALA A 1 96 ? -8.407 9.974 13.833 1.00 89.06 96 ALA A C 1
ATOM 687 O O . ALA A 1 96 ? -7.493 9.356 13.294 1.00 89.06 96 ALA A O 1
ATOM 688 N N . GLY A 1 97 ? -9.407 10.522 13.132 1.00 89.94 97 GLY A N 1
ATOM 689 C CA . GLY A 1 97 ? -9.483 10.461 11.668 1.00 89.94 97 GLY A CA 1
ATOM 690 C C . GLY A 1 97 ? -8.322 11.193 10.991 1.00 89.94 97 GLY A C 1
ATOM 691 O O . GLY A 1 97 ? -7.698 10.650 10.083 1.00 89.94 97 GLY A O 1
ATOM 692 N N . VAL A 1 98 ? -7.976 12.385 11.487 1.00 93.12 98 VAL A N 1
ATOM 693 C CA . VAL A 1 98 ? -6.818 13.150 10.996 1.00 93.12 98 VAL A CA 1
ATOM 694 C C . VAL A 1 98 ? -5.509 12.408 11.268 1.00 93.12 98 VAL A C 1
ATOM 696 O O . VAL A 1 98 ? -4.685 12.294 10.369 1.00 93.12 98 VAL A O 1
ATOM 699 N N . ALA A 1 99 ? -5.320 11.856 12.470 1.00 93.94 99 ALA A N 1
ATOM 700 C CA . ALA A 1 99 ? -4.120 11.087 12.799 1.00 93.94 99 ALA A CA 1
ATOM 701 C C . ALA A 1 99 ? -3.968 9.846 11.905 1.00 93.94 99 ALA A C 1
ATOM 703 O O . ALA A 1 99 ? -2.871 9.567 11.428 1.00 93.94 99 ALA A O 1
ATOM 704 N N . TRP A 1 100 ? -5.066 9.135 11.624 1.00 94.69 100 TRP A N 1
ATOM 705 C CA . TRP A 1 100 ? -5.060 8.016 10.680 1.00 94.69 100 TRP A CA 1
ATOM 706 C C . TRP A 1 100 ? -4.663 8.464 9.271 1.00 94.69 100 TRP A C 1
ATOM 708 O O . TRP A 1 100 ? -3.818 7.828 8.646 1.00 94.69 100 TRP A O 1
ATOM 718 N N . LEU A 1 101 ? -5.209 9.587 8.796 1.00 94.81 101 LEU A N 1
ATOM 719 C CA . LEU A 1 101 ? -4.864 10.137 7.486 1.00 94.81 101 LEU A CA 1
ATOM 720 C C . LEU A 1 101 ? -3.387 10.548 7.410 1.00 94.81 101 LEU A C 1
ATOM 722 O O . LEU A 1 101 ? -2.738 10.301 6.400 1.00 94.81 101 LEU A O 1
ATOM 726 N N . VAL A 1 102 ? -2.834 11.128 8.478 1.00 96.00 102 VAL A N 1
ATOM 727 C CA . VAL A 1 102 ? -1.402 11.451 8.557 1.00 96.00 102 VAL A CA 1
ATOM 728 C C . VAL A 1 102 ? -0.558 10.182 8.447 1.00 96.00 102 VAL A C 1
ATOM 730 O O . VAL A 1 102 ? 0.375 10.155 7.651 1.00 96.00 102 VAL A O 1
ATOM 733 N N . VAL A 1 103 ? -0.902 9.111 9.171 1.00 95.69 103 VAL A N 1
ATOM 734 C CA . VAL A 1 103 ? -0.201 7.817 9.058 1.00 95.69 103 VAL A CA 1
ATOM 735 C C . VAL A 1 103 ? -0.293 7.258 7.636 1.00 95.69 103 VAL A C 1
ATOM 737 O O . VAL A 1 103 ? 0.713 6.801 7.098 1.00 95.69 103 VAL A O 1
ATOM 740 N N . LEU A 1 104 ? -1.472 7.332 7.011 1.00 95.94 104 LEU A N 1
ATOM 741 C CA . LEU A 1 104 ? -1.688 6.902 5.629 1.00 95.94 104 LEU A CA 1
ATOM 742 C C . LEU A 1 104 ? -0.774 7.657 4.655 1.00 95.94 104 LEU A C 1
ATOM 744 O O . LEU A 1 104 ? -0.088 7.034 3.849 1.00 95.94 104 LEU A O 1
ATOM 748 N N . VAL A 1 105 ? -0.750 8.990 4.745 1.00 96.81 105 VAL A N 1
ATOM 749 C CA . VAL A 1 105 ? 0.058 9.853 3.871 1.00 96.81 105 VAL A CA 1
ATOM 750 C C . VAL A 1 105 ? 1.548 9.625 4.104 1.00 96.81 105 VAL A C 1
ATOM 752 O O . VAL A 1 105 ? 2.293 9.510 3.138 1.00 96.81 105 VAL A O 1
ATOM 755 N N . LEU A 1 106 ? 1.993 9.502 5.356 1.00 96.81 106 LEU A N 1
ATOM 756 C CA . LEU A 1 106 ? 3.392 9.204 5.669 1.00 96.81 106 LEU A CA 1
ATOM 757 C C . LEU A 1 106 ? 3.822 7.840 5.116 1.00 96.81 106 LEU A C 1
ATOM 759 O O . LEU A 1 106 ? 4.891 7.741 4.521 1.00 96.81 106 LEU A O 1
ATOM 763 N N . GLY A 1 107 ? 2.979 6.812 5.253 1.00 94.88 107 GLY A N 1
ATOM 764 C CA . GLY A 1 107 ? 3.228 5.498 4.656 1.00 94.88 107 GLY A CA 1
ATOM 765 C C . GLY A 1 107 ? 3.296 5.558 3.128 1.00 94.88 107 GLY A C 1
ATOM 766 O O . GLY A 1 107 ? 4.166 4.935 2.526 1.00 94.88 107 GLY A O 1
ATOM 767 N N . ALA A 1 108 ? 2.429 6.359 2.504 1.00 96.00 108 ALA A N 1
ATOM 768 C CA . ALA A 1 108 ? 2.440 6.579 1.063 1.00 96.00 108 ALA A CA 1
ATOM 769 C C . ALA A 1 108 ? 3.726 7.275 0.592 1.00 96.00 108 ALA A C 1
ATOM 771 O O . ALA A 1 108 ? 4.376 6.807 -0.335 1.00 96.00 108 ALA A O 1
ATOM 772 N N . VAL A 1 109 ? 4.128 8.359 1.263 1.00 96.38 109 VAL A N 1
ATOM 773 C CA . VAL A 1 109 ? 5.369 9.089 0.962 1.00 96.38 109 VAL A CA 1
ATOM 774 C C . VAL A 1 109 ? 6.583 8.179 1.122 1.00 96.38 109 VAL A C 1
ATOM 776 O O . VAL A 1 109 ? 7.434 8.149 0.238 1.00 96.38 109 VAL A O 1
ATOM 779 N N . ALA A 1 110 ? 6.642 7.399 2.203 1.00 94.69 110 ALA A N 1
ATOM 780 C CA . ALA A 1 110 ? 7.713 6.434 2.420 1.00 94.69 110 ALA A CA 1
ATOM 781 C C . ALA A 1 110 ? 7.777 5.396 1.285 1.00 94.69 110 ALA A C 1
ATOM 783 O O . ALA A 1 110 ? 8.854 5.158 0.747 1.00 94.69 110 ALA A O 1
ATOM 784 N N . GLY A 1 111 ? 6.631 4.845 0.868 1.00 94.06 111 GLY A N 1
ATOM 785 C CA . GLY A 1 111 ? 6.556 3.904 -0.254 1.00 94.06 111 GLY A CA 1
ATOM 786 C C . GLY A 1 111 ? 6.954 4.520 -1.600 1.00 94.06 111 GLY A C 1
ATOM 787 O O . GLY A 1 111 ? 7.614 3.865 -2.398 1.00 94.06 111 GLY A O 1
ATOM 788 N N . VAL A 1 112 ? 6.612 5.787 -1.854 1.00 95.94 112 VAL A N 1
ATOM 789 C CA . VAL A 1 112 ? 7.051 6.504 -3.065 1.00 95.94 112 VAL A CA 1
ATOM 790 C C . VAL A 1 112 ? 8.562 6.715 -3.064 1.00 95.94 112 VAL A C 1
ATOM 792 O O . VAL A 1 112 ? 9.192 6.503 -4.095 1.00 95.94 112 VAL A O 1
ATOM 795 N N . ILE A 1 113 ? 9.145 7.122 -1.932 1.00 93.75 113 ILE A N 1
ATOM 796 C CA . ILE A 1 113 ? 10.597 7.312 -1.801 1.00 93.75 113 ILE A CA 1
ATOM 797 C C . ILE A 1 113 ? 11.330 5.987 -2.027 1.00 93.75 113 ILE A C 1
ATOM 799 O O . ILE A 1 113 ? 12.314 5.963 -2.762 1.00 93.75 113 ILE A O 1
ATOM 803 N N . ASP A 1 114 ? 10.833 4.897 -1.442 1.00 92.69 114 ASP A N 1
ATOM 804 C CA . ASP A 1 114 ? 11.381 3.550 -1.615 1.00 92.69 114 ASP A CA 1
ATOM 805 C C . ASP A 1 114 ? 11.320 3.095 -3.081 1.00 92.69 114 ASP A C 1
ATOM 807 O O . ASP A 1 114 ? 12.351 2.805 -3.691 1.00 92.69 114 ASP A O 1
ATOM 811 N N . ALA A 1 115 ? 10.135 3.148 -3.694 1.00 92.62 115 ALA A N 1
ATOM 812 C CA . ALA A 1 115 ? 9.944 2.752 -5.085 1.00 92.62 115 ALA A CA 1
ATOM 813 C C . ALA A 1 115 ? 10.759 3.616 -6.060 1.00 92.62 115 ALA A C 1
ATOM 815 O O . ALA A 1 115 ? 11.333 3.095 -7.016 1.00 92.62 115 ALA A O 1
ATOM 816 N N . ALA A 1 116 ? 10.846 4.928 -5.819 1.00 92.25 116 ALA A N 1
ATOM 817 C CA . ALA A 1 116 ? 11.682 5.829 -6.605 1.00 92.25 116 ALA A CA 1
ATOM 818 C C . ALA A 1 116 ? 13.171 5.505 -6.434 1.00 92.25 116 ALA A C 1
ATOM 820 O O . ALA A 1 116 ? 13.899 5.439 -7.423 1.00 92.25 116 ALA A O 1
ATOM 821 N N . GLY A 1 117 ? 13.614 5.264 -5.198 1.00 88.94 117 GLY A N 1
ATOM 822 C CA . GLY A 1 117 ? 14.984 4.872 -4.887 1.00 88.94 117 GLY A CA 1
ATOM 823 C C . GLY A 1 117 ? 15.378 3.583 -5.602 1.00 88.94 117 GLY A C 1
ATOM 824 O O . GLY A 1 117 ? 16.429 3.532 -6.239 1.00 88.94 117 GLY A O 1
ATOM 825 N N . VAL A 1 118 ? 14.513 2.571 -5.582 1.00 87.94 118 VAL A N 1
ATOM 826 C CA . VAL A 1 118 ? 14.738 1.320 -6.315 1.00 87.94 118 VAL A CA 1
ATOM 827 C C . VAL A 1 118 ? 14.689 1.535 -7.823 1.00 87.94 118 VAL A C 1
ATOM 829 O O . VAL A 1 118 ? 15.547 1.020 -8.527 1.00 87.94 118 VAL A O 1
ATOM 832 N N . ALA A 1 119 ? 13.762 2.336 -8.346 1.00 87.81 119 ALA A N 1
ATOM 833 C CA . ALA A 1 119 ? 13.689 2.606 -9.780 1.00 87.81 119 ALA A CA 1
ATOM 834 C C . ALA A 1 119 ? 14.936 3.327 -10.321 1.00 87.81 119 ALA A C 1
ATOM 836 O O . ALA A 1 119 ? 15.370 3.026 -11.434 1.00 87.81 119 ALA A O 1
ATOM 837 N N . ILE A 1 120 ? 15.502 4.254 -9.540 1.00 87.00 120 ILE A N 1
ATOM 838 C CA . ILE A 1 120 ? 16.746 4.973 -9.849 1.00 87.00 120 ILE A CA 1
ATOM 839 C C . ILE A 1 120 ? 17.949 4.021 -9.807 1.00 87.00 120 ILE A C 1
ATOM 841 O O . ILE A 1 120 ? 18.814 4.080 -10.678 1.00 87.00 120 ILE A O 1
ATOM 845 N N . ASN A 1 121 ? 17.997 3.142 -8.803 1.00 81.19 121 ASN A N 1
ATOM 846 C CA . ASN A 1 121 ? 19.139 2.263 -8.551 1.00 81.19 121 ASN A CA 1
ATOM 847 C C . ASN A 1 121 ? 18.987 0.857 -9.142 1.00 81.19 121 ASN A C 1
ATOM 849 O O . ASN A 1 121 ? 19.873 0.036 -8.941 1.00 81.19 121 ASN A O 1
ATOM 853 N N . ALA A 1 122 ? 17.915 0.560 -9.879 1.00 75.88 122 ALA A N 1
ATOM 854 C CA . ALA A 1 122 ? 17.677 -0.753 -10.484 1.00 75.88 122 ALA A CA 1
ATOM 855 C C . ALA A 1 122 ? 18.884 -1.314 -11.273 1.00 75.88 122 ALA A C 1
ATOM 857 O O . ALA A 1 122 ? 19.117 -2.516 -11.185 1.00 75.88 122 ALA A O 1
ATOM 858 N N . PRO A 1 123 ? 19.698 -0.496 -11.978 1.00 62.84 123 PRO A N 1
ATOM 859 C CA . PRO A 1 123 ? 20.911 -0.985 -12.643 1.00 62.84 123 PRO A CA 1
ATOM 860 C C . PRO A 1 123 ? 22.056 -1.378 -11.692 1.00 62.84 123 PRO A C 1
ATOM 862 O O . PRO A 1 123 ? 22.947 -2.116 -12.088 1.00 62.84 123 PRO A O 1
ATOM 865 N N . LEU A 1 124 ? 22.051 -0.867 -10.458 1.00 62.06 124 LEU A N 1
ATOM 866 C CA . LEU A 1 124 ? 23.121 -1.008 -9.460 1.00 62.06 124 LEU A CA 1
ATOM 867 C C . LEU A 1 124 ? 22.742 -1.954 -8.306 1.00 62.06 124 LEU A C 1
ATOM 869 O O . LEU A 1 124 ? 23.602 -2.411 -7.555 1.00 62.06 124 LEU A O 1
ATOM 873 N N . ALA A 1 125 ? 21.449 -2.212 -8.118 1.00 58.31 125 ALA A N 1
ATOM 874 C CA . ALA A 1 125 ? 20.916 -2.890 -6.947 1.00 58.31 125 ALA A CA 1
ATOM 875 C C . ALA A 1 125 ? 20.829 -4.409 -7.162 1.00 58.31 125 ALA A C 1
ATOM 877 O O . ALA A 1 125 ? 19.812 -4.938 -7.598 1.00 58.31 125 ALA A O 1
ATOM 878 N N . SER A 1 126 ? 21.892 -5.117 -6.784 1.00 55.28 126 SER A N 1
ATOM 879 C CA . SER A 1 126 ? 21.952 -6.586 -6.687 1.00 55.28 126 SER A CA 1
ATOM 880 C C . SER A 1 126 ? 22.101 -7.068 -5.233 1.00 55.28 126 SER A C 1
ATOM 882 O O . SER A 1 126 ? 22.689 -8.111 -4.954 1.00 55.28 126 SER A O 1
ATOM 884 N N . GLY A 1 127 ? 21.577 -6.298 -4.273 1.00 64.56 127 GLY A N 1
ATOM 885 C CA . GLY A 1 127 ? 21.544 -6.684 -2.861 1.00 64.56 127 GLY A CA 1
ATOM 886 C C . GLY A 1 127 ? 20.297 -7.512 -2.520 1.00 64.56 127 GLY A C 1
ATOM 887 O O . GLY A 1 127 ? 19.211 -7.188 -3.004 1.00 64.56 127 GLY A O 1
ATOM 888 N N . PRO A 1 128 ? 20.402 -8.553 -1.671 1.00 73.56 128 PRO A N 1
ATOM 889 C CA . PRO A 1 128 ? 19.234 -9.306 -1.235 1.00 73.56 128 PRO A CA 1
ATOM 890 C C . PRO A 1 128 ? 18.277 -8.399 -0.441 1.00 73.56 128 PRO A C 1
ATOM 892 O O . PRO A 1 128 ? 18.727 -7.602 0.391 1.00 73.56 128 PRO A O 1
ATOM 895 N N . PRO A 1 129 ? 16.955 -8.521 -0.649 1.00 78.12 129 PRO A N 1
ATOM 896 C CA . PRO A 1 129 ? 15.981 -7.745 0.100 1.00 78.12 129 PRO A CA 1
ATOM 897 C C . PRO A 1 129 ? 16.057 -8.131 1.575 1.00 78.12 129 PRO A C 1
ATOM 899 O O . PRO A 1 129 ? 15.879 -9.293 1.937 1.00 78.12 129 PRO A O 1
ATOM 902 N N . ILE A 1 130 ? 16.309 -7.154 2.446 1.00 80.31 130 ILE A N 1
ATOM 903 C CA . ILE A 1 130 ? 16.313 -7.372 3.894 1.00 80.31 130 ILE A CA 1
ATOM 904 C C . ILE A 1 130 ? 14.853 -7.345 4.373 1.00 80.31 130 ILE A C 1
ATOM 906 O O . ILE A 1 130 ? 14.225 -6.278 4.330 1.00 80.31 130 ILE A O 1
ATOM 910 N N . PRO A 1 131 ? 14.278 -8.471 4.841 1.00 78.12 131 PRO A N 1
ATOM 911 C CA . PRO A 1 131 ? 12.834 -8.562 5.044 1.00 78.12 131 PRO A CA 1
ATOM 912 C C . PRO A 1 131 ? 12.286 -7.584 6.084 1.00 78.12 131 PRO A C 1
ATOM 914 O O . PRO A 1 131 ? 11.255 -6.951 5.870 1.00 78.12 131 PRO A O 1
ATOM 917 N N . VAL A 1 132 ? 13.019 -7.411 7.188 1.00 80.62 132 VAL A N 1
ATOM 918 C CA . VAL A 1 132 ? 12.601 -6.580 8.328 1.00 80.62 132 VAL A CA 1
ATOM 919 C C . VAL A 1 132 ? 12.431 -5.111 7.935 1.00 80.62 132 VAL A C 1
ATOM 921 O O . VAL A 1 132 ? 11.495 -4.469 8.402 1.00 80.62 132 VAL A O 1
ATOM 924 N N . PHE A 1 133 ? 13.278 -4.579 7.048 1.00 84.69 133 PHE A N 1
ATOM 925 C CA . PHE A 1 133 ? 13.137 -3.195 6.589 1.00 84.69 133 PHE A CA 1
ATOM 926 C C . PHE A 1 133 ? 11.901 -3.010 5.709 1.00 84.69 133 PHE A C 1
ATOM 928 O O . PHE A 1 133 ? 11.186 -2.027 5.866 1.00 84.69 133 PHE A O 1
ATOM 935 N N . HIS A 1 134 ? 11.579 -3.983 4.856 1.00 85.56 134 HIS A N 1
ATOM 936 C CA . HIS A 1 134 ? 10.408 -3.888 3.982 1.00 85.56 134 HIS A CA 1
ATOM 937 C C . HIS A 1 134 ? 9.088 -4.011 4.750 1.00 85.56 134 HIS A C 1
ATOM 939 O O . HIS A 1 134 ? 8.088 -3.386 4.394 1.00 85.56 134 HIS A O 1
ATOM 945 N N . TRP A 1 135 ? 9.100 -4.733 5.873 1.00 90.81 135 TRP A N 1
ATOM 946 C CA . TRP A 1 135 ? 7.960 -4.777 6.786 1.00 90.81 135 TRP A CA 1
ATOM 947 C C . TRP A 1 135 ? 7.636 -3.398 7.370 1.00 90.81 135 TRP A C 1
ATOM 949 O O . TRP A 1 135 ? 6.472 -3.131 7.663 1.00 90.81 135 TRP A O 1
ATOM 959 N N . LEU A 1 136 ? 8.609 -2.484 7.488 1.00 91.38 136 LEU A N 1
ATOM 960 C CA . LEU A 1 136 ? 8.355 -1.120 7.967 1.00 91.38 136 LEU A CA 1
ATOM 961 C C . LEU A 1 136 ? 7.385 -0.353 7.059 1.00 91.38 136 LEU A C 1
ATOM 963 O O . LEU A 1 136 ? 6.690 0.528 7.552 1.00 91.38 136 LEU A O 1
ATOM 967 N N . PHE A 1 137 ? 7.282 -0.697 5.772 1.00 90.00 137 PHE A N 1
ATOM 968 C CA . PHE A 1 137 ? 6.386 -0.011 4.836 1.00 90.00 137 PHE A CA 1
ATOM 969 C C . PHE A 1 137 ? 4.948 -0.532 4.873 1.00 90.00 137 PHE A C 1
ATOM 971 O O . PHE A 1 137 ? 4.032 0.181 4.475 1.00 90.00 137 PHE A O 1
ATOM 978 N N . THR A 1 138 ? 4.706 -1.744 5.374 1.00 93.06 138 THR A N 1
ATOM 979 C CA . THR A 1 138 ? 3.362 -2.352 5.396 1.00 93.06 138 THR A CA 1
ATOM 980 C C . THR A 1 138 ? 2.859 -2.599 6.812 1.00 93.06 138 THR A C 1
ATOM 982 O O . THR A 1 138 ? 1.757 -2.165 7.151 1.00 93.06 138 THR A O 1
ATOM 985 N N . PHE A 1 139 ? 3.676 -3.217 7.667 1.00 95.19 139 PHE A N 1
ATOM 986 C CA . PHE A 1 139 ? 3.332 -3.541 9.049 1.00 95.19 139 PHE A CA 1
ATOM 987 C C . PHE A 1 139 ? 3.130 -2.288 9.903 1.00 95.19 139 PHE A C 1
ATOM 989 O O . PHE A 1 139 ? 2.075 -2.125 10.514 1.00 95.19 139 PHE A O 1
ATOM 996 N N . LEU A 1 140 ? 4.124 -1.389 9.950 1.00 95.12 140 LEU A N 1
ATOM 997 C CA . LEU A 1 140 ? 4.069 -0.227 10.840 1.00 95.12 140 LEU A CA 1
ATOM 998 C C . LEU A 1 140 ? 2.908 0.718 10.498 1.00 95.12 140 LEU A C 1
ATOM 1000 O O . LEU A 1 140 ? 2.136 1.020 11.411 1.00 95.12 140 LEU A O 1
ATOM 1004 N N . PRO A 1 141 ? 2.692 1.140 9.233 1.00 93.50 141 PRO A N 1
ATOM 1005 C CA . PRO A 1 141 ? 1.535 1.957 8.882 1.00 93.50 141 PRO A CA 1
ATOM 1006 C C . PRO A 1 141 ? 0.209 1.293 9.257 1.00 93.50 141 PRO A C 1
ATOM 1008 O O . PRO A 1 141 ? -0.681 1.975 9.758 1.00 93.50 141 PRO A O 1
ATOM 1011 N N . ALA A 1 142 ? 0.094 -0.030 9.103 1.00 95.88 142 ALA A N 1
ATOM 1012 C CA . ALA A 1 142 ? -1.106 -0.777 9.474 1.00 95.88 142 ALA A CA 1
ATOM 1013 C C . ALA A 1 142 ? -1.353 -0.812 10.985 1.00 95.88 142 ALA A C 1
ATOM 1015 O O . ALA A 1 142 ? -2.468 -0.529 11.434 1.00 95.88 142 ALA A O 1
ATOM 1016 N N . VAL A 1 143 ? -0.321 -1.091 11.784 1.00 95.56 143 VAL A N 1
ATOM 1017 C CA . VAL A 1 143 ? -0.426 -1.069 13.250 1.00 95.56 143 VAL A CA 1
ATOM 1018 C C . VAL A 1 143 ? -0.740 0.340 13.746 1.00 95.56 143 VAL A C 1
ATOM 1020 O O . VAL A 1 143 ? -1.684 0.520 14.519 1.00 95.56 143 VAL A O 1
ATOM 1023 N N . PHE A 1 144 ? -0.006 1.352 13.279 1.00 94.88 144 PHE A N 1
ATOM 1024 C CA . PHE A 1 144 ? -0.256 2.735 13.675 1.00 94.88 144 PHE A CA 1
ATOM 1025 C C . PHE A 1 144 ? -1.642 3.191 13.240 1.00 94.88 144 PHE A C 1
ATOM 1027 O O . PHE A 1 144 ? -2.361 3.750 14.062 1.00 94.88 144 PHE A O 1
ATOM 1034 N N . GLY A 1 145 ? -2.059 2.883 12.009 1.00 91.81 145 GLY A N 1
ATOM 1035 C CA . GLY A 1 145 ? -3.392 3.177 11.493 1.00 91.81 145 GLY A CA 1
ATOM 1036 C C . GLY A 1 145 ? -4.489 2.606 12.393 1.00 91.81 145 GLY A C 1
ATOM 1037 O O . GLY A 1 145 ? -5.393 3.333 12.813 1.00 91.81 145 GLY A O 1
ATOM 1038 N N . ALA A 1 146 ? -4.376 1.336 12.782 1.00 92.75 146 ALA A N 1
ATOM 1039 C CA . ALA A 1 146 ? -5.296 0.724 13.736 1.00 92.75 146 ALA A CA 1
ATOM 1040 C C . ALA A 1 146 ? -5.327 1.455 15.087 1.00 92.75 146 ALA A C 1
ATOM 1042 O O . ALA A 1 146 ? -6.412 1.782 15.576 1.00 92.75 146 ALA A O 1
ATOM 1043 N N . VAL A 1 147 ? -4.162 1.742 15.674 1.00 93.06 147 VAL A N 1
ATOM 1044 C CA . VAL A 1 147 ? -4.042 2.380 16.996 1.00 93.06 147 VAL A CA 1
ATOM 1045 C C . VAL A 1 147 ? -4.608 3.803 16.990 1.00 93.06 147 VAL A C 1
ATOM 1047 O O . VAL A 1 147 ? -5.423 4.153 17.847 1.00 93.06 147 VAL A O 1
ATOM 1050 N N . VAL A 1 148 ? -4.226 4.629 16.012 1.00 93.06 148 VAL A N 1
ATOM 1051 C CA . VAL A 1 148 ? -4.628 6.044 15.967 1.00 93.06 148 VAL A CA 1
ATOM 1052 C C . VAL A 1 148 ? -6.083 6.234 15.548 1.00 93.06 148 VAL A C 1
ATOM 1054 O O . VAL A 1 148 ? -6.689 7.229 15.944 1.00 93.06 148 VAL A O 1
ATOM 1057 N N . SER A 1 149 ? -6.672 5.272 14.822 1.00 88.06 149 SER A N 1
ATOM 1058 C CA . SER A 1 149 ? -8.092 5.313 14.442 1.00 88.06 149 SER A CA 1
ATOM 1059 C C . SER A 1 149 ? -9.030 5.339 15.650 1.00 88.06 149 SER A C 1
ATOM 1061 O O . SER A 1 149 ? -10.161 5.812 15.538 1.00 88.06 149 SER A O 1
ATOM 1063 N N . ARG A 1 150 ? -8.571 4.817 16.802 1.00 86.69 150 ARG A N 1
ATOM 1064 C CA . ARG A 1 150 ? -9.357 4.654 18.037 1.00 86.69 150 ARG A CA 1
ATOM 1065 C C . ARG A 1 150 ? -10.726 4.011 17.791 1.00 86.69 150 ARG A C 1
ATOM 1067 O O . ARG A 1 150 ? -11.693 4.311 18.491 1.00 86.69 150 ARG A O 1
ATOM 1074 N N . ALA A 1 151 ? -10.823 3.135 16.790 1.00 86.06 151 ALA A N 1
ATOM 1075 C CA . ALA A 1 151 ? -12.088 2.518 16.439 1.00 86.06 151 ALA A CA 1
ATOM 1076 C C . ALA A 1 151 ? -12.604 1.649 17.610 1.00 86.06 151 ALA A C 1
ATOM 1078 O O . ALA A 1 151 ? -11.854 0.826 18.151 1.00 86.06 151 ALA A O 1
ATOM 1079 N N . PRO A 1 152 ? -13.886 1.794 17.999 1.00 81.75 152 PRO A N 1
ATOM 1080 C CA . PRO A 1 152 ? -14.425 1.166 19.207 1.00 81.75 152 PRO A CA 1
ATOM 1081 C C . PRO A 1 152 ? -14.523 -0.362 19.103 1.00 81.75 152 PRO A C 1
ATOM 1083 O O . PRO A 1 152 ? -14.549 -1.051 20.117 1.00 81.75 152 PRO A O 1
ATOM 1086 N N . SER A 1 153 ? -14.537 -0.911 17.885 1.00 86.88 153 SER A N 1
ATOM 1087 C CA . SER A 1 153 ? -14.575 -2.353 17.639 1.00 86.88 153 SER A CA 1
ATOM 1088 C C . SER A 1 153 ? -13.263 -2.855 17.037 1.00 86.88 153 SER A C 1
ATOM 1090 O O . SER A 1 153 ? -12.643 -2.162 16.228 1.00 86.88 153 SER A O 1
ATOM 1092 N N . GLY A 1 154 ? -12.878 -4.095 17.362 1.00 87.88 154 GLY A N 1
ATOM 1093 C CA . GLY A 1 154 ? -11.726 -4.758 16.734 1.00 87.88 154 GLY A CA 1
ATOM 1094 C C . GLY A 1 154 ? -11.857 -4.819 15.207 1.00 87.88 154 GLY A C 1
ATOM 1095 O O . GLY A 1 154 ? -10.897 -4.570 14.485 1.00 87.88 154 GLY A O 1
ATOM 1096 N N . ARG A 1 155 ? -13.079 -5.010 14.686 1.00 87.50 155 ARG A N 1
ATOM 1097 C CA . ARG A 1 155 ? -13.358 -4.928 13.240 1.00 87.50 155 ARG A CA 1
ATOM 1098 C C . ARG A 1 155 ? -13.042 -3.553 12.651 1.00 87.50 155 ARG A C 1
ATOM 1100 O O . ARG A 1 155 ? -12.488 -3.488 11.562 1.00 87.50 155 ARG A O 1
ATOM 1107 N N . GLY A 1 156 ? -13.360 -2.471 13.361 1.00 88.25 156 GLY A N 1
ATOM 1108 C CA . GLY A 1 156 ? -13.026 -1.118 12.918 1.00 88.25 156 GLY A CA 1
ATOM 1109 C C . GLY A 1 156 ? -11.518 -0.858 12.900 1.00 88.25 156 GLY A C 1
ATOM 1110 O O . GLY A 1 156 ? -11.016 -0.243 11.966 1.00 88.25 156 GLY A O 1
ATOM 1111 N N . ARG A 1 157 ? -10.779 -1.391 13.880 1.00 90.88 157 ARG A N 1
ATOM 1112 C CA . ARG A 1 157 ? -9.308 -1.300 13.913 1.00 90.88 157 ARG A CA 1
ATOM 1113 C C . ARG A 1 157 ? -8.672 -2.120 12.790 1.00 90.88 157 ARG A C 1
ATOM 1115 O O . ARG A 1 157 ? -7.770 -1.634 12.120 1.00 90.88 157 ARG A O 1
ATOM 1122 N N . CYS A 1 158 ? -9.190 -3.322 12.539 1.00 92.62 158 CYS A N 1
ATOM 1123 C CA . CYS A 1 158 ? -8.799 -4.166 11.409 1.00 92.62 158 CYS A CA 1
ATOM 1124 C C . CYS A 1 158 ? -9.056 -3.459 10.068 1.00 92.62 158 CYS A C 1
ATOM 1126 O O . CYS A 1 158 ? -8.166 -3.392 9.227 1.00 92.62 158 CYS A O 1
ATOM 1128 N N . ALA A 1 159 ? -10.228 -2.843 9.889 1.00 91.50 159 ALA A N 1
ATOM 1129 C CA . ALA A 1 159 ? -10.532 -2.049 8.700 1.00 91.50 159 ALA A CA 1
ATOM 1130 C C . ALA A 1 159 ? -9.588 -0.846 8.536 1.00 91.50 159 ALA A C 1
ATOM 1132 O O . ALA A 1 159 ? -9.160 -0.574 7.420 1.00 91.50 159 ALA A O 1
ATOM 1133 N N . ALA A 1 160 ? -9.223 -0.160 9.624 1.00 92.12 160 ALA A N 1
ATOM 1134 C CA . ALA A 1 160 ? -8.260 0.940 9.587 1.00 92.12 160 ALA A CA 1
ATOM 1135 C C . ALA A 1 160 ? -6.839 0.479 9.206 1.00 92.12 160 ALA A C 1
ATOM 1137 O O . ALA A 1 160 ? -6.173 1.177 8.444 1.00 92.12 160 ALA A O 1
ATOM 1138 N N . ALA A 1 161 ? -6.401 -0.692 9.687 1.00 95.31 161 ALA A N 1
ATOM 1139 C CA . ALA A 1 161 ? -5.138 -1.324 9.285 1.00 95.31 161 ALA A CA 1
ATOM 1140 C C . ALA A 1 161 ? -5.147 -1.759 7.811 1.00 95.31 161 ALA A C 1
ATOM 1142 O O . ALA A 1 161 ? -4.204 -1.508 7.067 1.00 95.31 161 ALA A O 1
ATOM 1143 N N . LEU A 1 162 ? -6.230 -2.391 7.355 1.00 94.88 162 LEU A N 1
ATOM 1144 C CA . LEU A 1 162 ? -6.375 -2.773 5.949 1.00 94.88 162 LEU A CA 1
ATOM 1145 C C . LEU A 1 162 ? -6.440 -1.539 5.044 1.00 94.88 162 LEU A C 1
ATOM 1147 O O . LEU A 1 162 ? -5.865 -1.552 3.961 1.00 94.88 162 LEU A O 1
ATOM 1151 N N . GLY A 1 163 ? -7.079 -0.464 5.508 1.00 94.06 163 GLY A N 1
ATOM 1152 C CA . GLY A 1 163 ? -7.159 0.814 4.810 1.00 94.06 163 GLY A CA 1
ATOM 1153 C C . GLY A 1 163 ? -5.791 1.427 4.518 1.00 94.06 163 GLY A C 1
ATOM 1154 O O . GLY A 1 163 ? -5.593 1.946 3.427 1.00 94.06 163 GLY A O 1
ATOM 1155 N N . THR A 1 164 ? -4.816 1.313 5.425 1.00 95.44 164 THR A N 1
ATOM 1156 C CA . THR A 1 164 ? -3.439 1.739 5.115 1.00 95.44 164 THR A CA 1
ATOM 1157 C C . THR A 1 164 ? -2.761 0.815 4.108 1.00 95.44 164 THR A C 1
ATOM 1159 O O . THR A 1 164 ? -2.039 1.288 3.233 1.00 95.44 164 THR A O 1
ATOM 1162 N N . GLY A 1 165 ? -3.057 -0.488 4.174 1.00 95.44 165 GLY A N 1
ATOM 1163 C CA . GLY A 1 165 ? -2.578 -1.487 3.216 1.00 95.44 165 GLY A CA 1
ATOM 1164 C C . GLY A 1 165 ? -3.006 -1.223 1.770 1.00 95.44 165 GLY A C 1
ATOM 1165 O O . GLY A 1 165 ? -2.232 -1.494 0.858 1.00 95.44 165 GLY A O 1
ATOM 1166 N N . VAL A 1 166 ? -4.185 -0.622 1.557 1.00 96.62 166 VAL A N 1
ATOM 1167 C CA . VAL A 1 166 ? -4.691 -0.222 0.225 1.00 96.62 166 VAL A CA 1
ATOM 1168 C C . VAL A 1 166 ? -3.731 0.727 -0.503 1.00 96.62 166 VAL A C 1
ATOM 1170 O O . VAL A 1 166 ? -3.750 0.780 -1.728 1.00 96.62 166 VAL A O 1
ATOM 1173 N N . VAL A 1 167 ? -2.882 1.458 0.225 1.00 96.94 167 VAL A N 1
ATOM 1174 C CA . VAL A 1 167 ? -1.882 2.365 -0.358 1.00 96.94 167 VAL A CA 1
ATOM 1175 C C . VAL A 1 167 ? -0.492 1.755 -0.327 1.00 96.94 167 VAL A C 1
ATOM 1177 O O . VAL A 1 167 ? 0.213 1.760 -1.333 1.00 96.94 167 VAL A O 1
ATOM 1180 N N . THR A 1 168 ? -0.090 1.214 0.821 1.00 96.88 168 THR A N 1
ATOM 1181 C CA . THR A 1 168 ? 1.292 0.771 1.010 1.00 96.88 168 THR A CA 1
ATOM 1182 C C . THR A 1 168 ? 1.613 -0.514 0.260 1.00 96.88 168 THR A C 1
ATOM 1184 O O . THR A 1 168 ? 2.725 -0.652 -0.242 1.00 96.88 168 THR A O 1
ATOM 1187 N N . LEU A 1 169 ? 0.655 -1.438 0.116 1.00 97.06 169 LEU A N 1
ATOM 1188 C CA . LEU A 1 169 ? 0.895 -2.701 -0.580 1.00 97.06 169 LEU A CA 1
ATOM 1189 C C . LEU A 1 169 ? 1.074 -2.515 -2.098 1.00 97.06 169 LEU A C 1
ATOM 1191 O O . LEU A 1 169 ? 2.029 -3.077 -2.632 1.00 97.06 169 LEU A O 1
ATOM 1195 N N . PRO A 1 170 ? 0.238 -1.732 -2.816 1.00 97.69 170 PRO A N 1
ATOM 1196 C CA . PRO A 1 170 ? 0.503 -1.418 -4.219 1.00 97.69 170 PRO A CA 1
ATOM 1197 C C . PRO A 1 170 ? 1.841 -0.716 -4.447 1.00 97.69 170 PRO A C 1
ATOM 1199 O O . PRO A 1 170 ? 2.527 -1.052 -5.406 1.00 97.69 170 PRO A O 1
ATOM 1202 N N . LEU A 1 171 ? 2.233 0.217 -3.572 1.00 96.56 171 LEU A N 1
ATOM 1203 C CA . LEU A 1 171 ? 3.520 0.908 -3.688 1.00 96.56 171 LEU A CA 1
ATOM 1204 C C . LEU A 1 171 ? 4.702 -0.038 -3.465 1.00 96.56 171 LEU A C 1
ATOM 1206 O O . LEU A 1 171 ? 5.625 -0.033 -4.268 1.00 96.56 171 LEU A O 1
ATOM 1210 N N . LEU A 1 172 ? 4.637 -0.913 -2.457 1.00 95.69 172 LEU A N 1
ATOM 1211 C CA . LEU A 1 172 ? 5.664 -1.935 -2.241 1.00 95.69 172 LEU A CA 1
ATOM 1212 C C . LEU A 1 172 ? 5.767 -2.897 -3.434 1.00 95.69 172 LEU A C 1
ATOM 1214 O O . LEU A 1 172 ? 6.858 -3.240 -3.874 1.00 95.69 172 LEU A O 1
ATOM 1218 N N . ALA A 1 173 ? 4.635 -3.346 -3.975 1.00 95.56 173 ALA A N 1
ATOM 1219 C CA . ALA A 1 173 ? 4.637 -4.225 -5.141 1.00 95.56 173 ALA A CA 1
ATOM 1220 C C . ALA A 1 173 ? 5.195 -3.515 -6.386 1.00 95.56 173 ALA A C 1
ATOM 1222 O O . ALA A 1 173 ? 5.904 -4.120 -7.191 1.00 95.56 173 ALA A O 1
ATOM 1223 N N . MET A 1 174 ? 4.913 -2.214 -6.514 1.00 94.81 174 MET A N 1
ATOM 1224 C CA . MET A 1 174 ? 5.479 -1.354 -7.546 1.00 94.81 174 MET A CA 1
ATOM 1225 C C . MET A 1 174 ? 7.002 -1.236 -7.412 1.00 94.81 174 MET A C 1
ATOM 1227 O O . MET A 1 174 ? 7.676 -1.304 -8.434 1.00 94.81 174 MET A O 1
ATOM 1231 N N . THR A 1 175 ? 7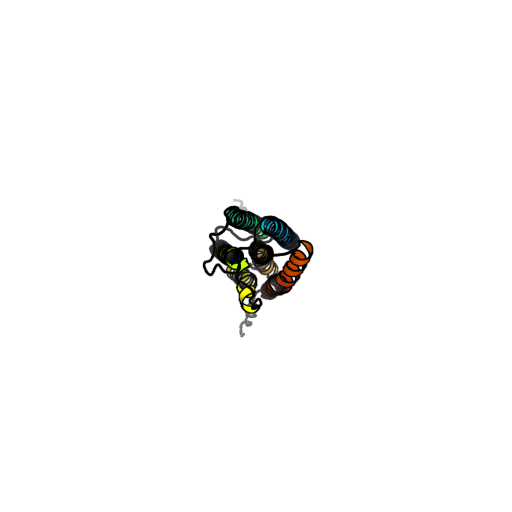.555 -1.125 -6.195 1.00 93.31 175 THR A N 1
ATOM 1232 C CA . THR A 1 175 ? 9.012 -1.131 -5.950 1.00 93.31 175 THR A CA 1
ATOM 1233 C C . THR A 1 175 ? 9.679 -2.304 -6.676 1.00 93.31 175 THR A C 1
ATOM 1235 O O . THR A 1 175 ? 10.602 -2.106 -7.465 1.00 93.31 175 THR A O 1
ATOM 1238 N N . TRP A 1 176 ? 9.158 -3.520 -6.491 1.00 92.75 176 TRP A N 1
ATOM 1239 C CA . TRP A 1 176 ? 9.693 -4.729 -7.129 1.00 92.75 176 TRP A CA 1
ATOM 1240 C C . TRP A 1 176 ? 9.408 -4.786 -8.630 1.00 92.75 176 TRP A C 1
ATOM 1242 O O . TRP A 1 176 ? 10.250 -5.198 -9.425 1.00 92.75 176 TRP A O 1
ATOM 1252 N N . ALA A 1 177 ? 8.232 -4.325 -9.059 1.00 92.69 177 ALA A N 1
ATOM 1253 C CA . ALA A 1 177 ? 7.909 -4.259 -10.482 1.00 92.69 177 ALA A CA 1
ATOM 1254 C C . ALA A 1 177 ? 8.850 -3.299 -11.234 1.00 92.69 177 ALA A C 1
ATOM 1256 O O . ALA A 1 177 ? 9.140 -3.501 -12.417 1.00 92.69 177 ALA A O 1
ATOM 1257 N N . LEU A 1 178 ? 9.350 -2.271 -10.540 1.00 90.75 178 LEU A N 1
ATOM 1258 C CA . LEU A 1 178 ? 10.308 -1.295 -11.042 1.00 90.75 178 LEU A CA 1
ATOM 1259 C C . LEU A 1 178 ? 11.776 -1.729 -10.896 1.00 90.75 178 LEU A C 1
ATOM 1261 O O . LEU A 1 178 ? 12.631 -1.122 -11.543 1.00 90.75 178 LEU A O 1
ATOM 1265 N N . SER A 1 179 ? 12.090 -2.764 -10.116 1.00 87.44 179 SER A N 1
ATOM 1266 C CA . SER A 1 179 ? 13.472 -3.239 -9.952 1.00 87.44 179 SER A CA 1
ATOM 1267 C C . SER A 1 179 ? 13.927 -4.179 -11.072 1.00 87.44 179 SER A C 1
ATOM 1269 O O . SER A 1 179 ? 15.114 -4.264 -11.362 1.00 87.44 179 SER A O 1
ATOM 1271 N N . GLY A 1 180 ? 12.998 -4.904 -11.700 1.00 76.12 180 GLY A N 1
ATOM 1272 C CA . GLY A 1 180 ? 13.335 -6.007 -12.599 1.00 76.12 180 GLY A CA 1
ATOM 1273 C C . GLY A 1 180 ? 13.830 -5.591 -13.990 1.00 76.12 180 GLY A C 1
ATOM 1274 O O . GLY A 1 180 ? 13.091 -4.967 -14.763 1.00 76.12 180 GLY A O 1
ATOM 1275 N N . VAL A 1 181 ? 15.019 -6.081 -14.352 1.00 65.38 181 VAL A N 1
ATOM 1276 C CA . VAL A 1 181 ? 15.545 -6.155 -15.725 1.00 65.38 181 VAL A CA 1
ATOM 1277 C C . VAL A 1 181 ? 15.363 -7.597 -16.215 1.00 65.38 181 VAL A C 1
ATOM 1279 O O . VAL A 1 181 ? 15.871 -8.519 -15.590 1.00 65.38 181 VAL A O 1
ATOM 1282 N N . GLY A 1 182 ? 14.602 -7.823 -17.290 1.00 68.69 182 GLY A N 1
ATOM 1283 C CA . GLY A 1 182 ? 14.364 -9.179 -17.807 1.00 68.69 182 GLY A CA 1
ATOM 1284 C C . GLY A 1 182 ? 13.020 -9.367 -18.521 1.00 68.69 182 GLY A C 1
ATOM 1285 O O . GLY A 1 182 ? 12.236 -8.419 -18.644 1.00 68.69 182 GLY A O 1
ATOM 1286 N N . PRO A 1 183 ? 12.719 -10.577 -19.020 1.00 72.81 183 PRO A N 1
ATOM 1287 C CA . PRO A 1 183 ? 11.424 -10.891 -19.624 1.00 72.81 183 PRO A CA 1
ATOM 1288 C C . PRO A 1 183 ? 10.273 -10.733 -18.610 1.00 72.81 183 PRO A C 1
ATOM 1290 O O . PRO A 1 183 ? 10.445 -10.826 -17.398 1.00 72.81 183 PRO A O 1
ATOM 1293 N N . ALA A 1 184 ? 9.074 -10.412 -19.102 1.00 79.81 184 ALA A N 1
ATOM 1294 C CA . ALA A 1 184 ? 7.910 -10.114 -18.260 1.00 79.81 184 ALA A CA 1
ATOM 1295 C C . ALA A 1 184 ? 7.452 -11.250 -17.306 1.00 79.81 184 ALA A C 1
ATOM 1297 O O . ALA A 1 184 ? 7.140 -10.925 -16.160 1.00 79.81 184 ALA A O 1
ATOM 1298 N N . PRO A 1 185 ? 7.385 -12.540 -17.706 1.00 81.56 185 PRO A N 1
ATOM 1299 C CA . PRO A 1 185 ? 6.855 -13.590 -16.829 1.00 81.56 185 PRO A CA 1
ATOM 1300 C C . PRO A 1 185 ? 7.722 -13.844 -15.589 1.00 81.56 185 PRO A C 1
ATOM 1302 O O . PRO A 1 185 ? 7.175 -13.942 -14.492 1.00 81.56 185 PRO A O 1
ATOM 1305 N N . ASP A 1 186 ? 9.047 -13.865 -15.739 1.00 82.56 186 ASP A N 1
ATOM 1306 C CA . ASP A 1 186 ? 9.971 -14.080 -14.616 1.00 82.56 186 ASP A CA 1
ATOM 1307 C C . ASP A 1 186 ? 9.867 -12.931 -13.605 1.00 82.56 186 ASP A C 1
ATOM 1309 O O . ASP A 1 186 ? 9.743 -13.152 -12.402 1.00 82.56 186 ASP A O 1
ATOM 1313 N N . ARG A 1 187 ? 9.742 -11.692 -14.101 1.00 82.25 187 ARG A N 1
ATOM 1314 C CA . ARG A 1 187 ? 9.523 -10.513 -13.250 1.00 82.25 187 ARG A CA 1
ATOM 1315 C C . ARG A 1 187 ? 8.223 -10.582 -12.462 1.00 82.25 187 ARG A C 1
ATOM 1317 O O . ARG A 1 187 ? 8.196 -10.186 -11.303 1.00 82.25 187 ARG A O 1
ATOM 1324 N N . LEU A 1 188 ? 7.135 -11.062 -13.062 1.00 88.75 188 LEU A N 1
ATOM 1325 C CA . LEU A 1 188 ? 5.874 -11.215 -12.333 1.00 88.75 188 LEU A CA 1
ATOM 1326 C C . LEU A 1 188 ? 6.011 -12.239 -11.204 1.00 88.75 188 LEU A C 1
ATOM 1328 O O . LEU A 1 188 ? 5.500 -11.999 -10.109 1.00 88.75 188 LEU A O 1
ATOM 1332 N N . ALA A 1 189 ? 6.717 -13.345 -11.451 1.00 89.56 189 ALA A N 1
ATOM 1333 C CA . ALA A 1 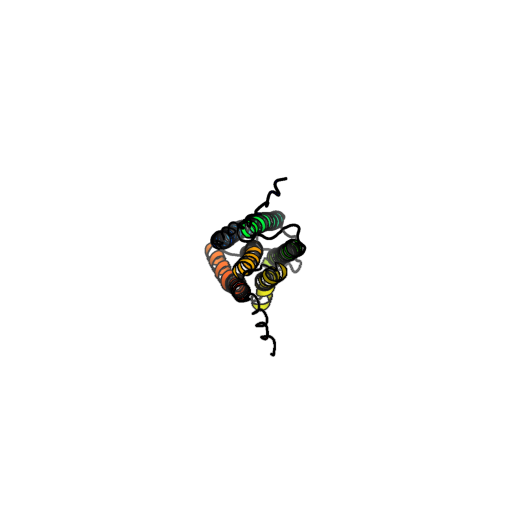189 ? 6.991 -14.342 -10.426 1.00 89.56 189 ALA A CA 1
ATOM 1334 C C . ALA A 1 189 ? 7.817 -13.749 -9.274 1.00 89.56 189 ALA A C 1
ATOM 1336 O O . ALA A 1 189 ? 7.421 -13.904 -8.119 1.00 89.56 189 ALA A O 1
ATOM 1337 N N . ASP A 1 190 ? 8.883 -13.003 -9.573 1.00 88.88 190 ASP A N 1
ATOM 1338 C CA . ASP A 1 190 ? 9.725 -12.343 -8.566 1.00 88.88 190 ASP A CA 1
ATOM 1339 C C . ASP A 1 190 ? 8.938 -11.324 -7.738 1.00 88.88 190 ASP A C 1
ATOM 1341 O O . ASP A 1 190 ? 9.000 -11.315 -6.507 1.00 88.88 190 ASP A O 1
ATOM 1345 N N . VAL A 1 191 ? 8.126 -10.496 -8.399 1.00 92.56 191 VAL A N 1
ATOM 1346 C CA . VAL A 1 191 ? 7.284 -9.505 -7.723 1.00 92.56 191 VAL A CA 1
ATOM 1347 C C . VAL A 1 191 ? 6.309 -10.182 -6.769 1.00 92.56 191 VAL A C 1
ATOM 1349 O O . VAL A 1 191 ? 6.139 -9.712 -5.644 1.00 92.56 191 VAL A O 1
ATOM 1352 N N . VAL A 1 192 ? 5.684 -11.291 -7.170 1.00 92.81 192 VAL A N 1
ATOM 1353 C CA . VAL A 1 192 ? 4.794 -12.062 -6.289 1.00 92.81 192 VAL A CA 1
ATOM 1354 C C . VAL A 1 192 ? 5.581 -12.658 -5.122 1.00 92.81 192 VAL A C 1
ATOM 1356 O O . VAL A 1 192 ? 5.175 -12.492 -3.968 1.00 92.81 192 VAL A O 1
ATOM 1359 N N . TRP A 1 193 ? 6.722 -13.290 -5.404 1.00 92.25 193 TRP A N 1
ATOM 1360 C CA . TRP A 1 193 ? 7.580 -13.916 -4.398 1.00 92.25 193 TRP A CA 1
ATOM 1361 C C . TRP A 1 193 ? 8.121 -12.937 -3.360 1.00 92.25 193 TRP A C 1
ATOM 1363 O O . TRP A 1 193 ? 8.308 -13.332 -2.213 1.00 92.25 193 TRP A O 1
ATOM 1373 N N . LEU A 1 194 ? 8.319 -11.669 -3.719 1.00 92.06 194 LEU A N 1
ATOM 1374 C CA . LEU A 1 194 ? 8.749 -10.622 -2.793 1.00 92.06 194 LEU A CA 1
ATOM 1375 C C . LEU A 1 194 ? 7.565 -9.950 -2.093 1.00 92.06 194 LEU A C 1
ATOM 1377 O O . LEU A 1 194 ? 7.565 -9.787 -0.874 1.00 92.06 194 LEU A O 1
ATOM 1381 N N . THR A 1 195 ? 6.508 -9.609 -2.829 1.00 94.38 195 THR A N 1
ATOM 1382 C CA . THR A 1 195 ? 5.360 -8.863 -2.287 1.00 94.38 195 THR A CA 1
ATOM 1383 C C . THR A 1 195 ? 4.585 -9.669 -1.249 1.00 94.38 195 THR A C 1
ATOM 1385 O O . THR A 1 195 ? 4.108 -9.108 -0.259 1.00 94.38 195 THR A O 1
ATOM 1388 N N . VAL A 1 196 ? 4.452 -10.986 -1.431 1.00 95.06 196 VAL A N 1
ATOM 1389 C CA . VAL A 1 196 ? 3.701 -11.831 -0.493 1.00 95.06 196 VAL A CA 1
ATOM 1390 C C . VAL A 1 196 ? 4.346 -11.849 0.904 1.00 95.06 196 VAL A C 1
ATOM 1392 O O . VAL A 1 196 ? 3.691 -11.400 1.850 1.00 95.06 196 VAL A O 1
ATOM 1395 N N . PRO A 1 197 ? 5.601 -12.302 1.089 1.00 95.12 197 PRO A N 1
ATOM 1396 C CA . PRO A 1 197 ? 6.223 -12.359 2.411 1.00 95.12 197 PRO A CA 1
ATOM 1397 C C . PRO A 1 197 ? 6.599 -10.981 2.973 1.00 95.12 197 PRO A C 1
ATOM 1399 O O . PRO A 1 197 ? 6.610 -10.814 4.192 1.00 95.12 197 PRO A O 1
ATOM 1402 N N . LEU A 1 198 ? 6.905 -9.991 2.124 1.00 93.44 198 LEU A N 1
ATOM 1403 C CA . LEU A 1 198 ? 7.351 -8.665 2.578 1.00 93.44 198 LEU A CA 1
ATOM 1404 C C . LEU A 1 198 ? 6.215 -7.655 2.756 1.00 93.44 198 LEU A C 1
ATOM 1406 O O . LEU A 1 198 ? 6.393 -6.652 3.444 1.00 93.44 198 LEU A O 1
ATOM 1410 N N . GLY A 1 199 ? 5.054 -7.907 2.151 1.00 94.88 199 GLY A N 1
ATOM 1411 C CA . GLY A 1 199 ? 3.916 -6.993 2.176 1.00 94.88 199 GLY A CA 1
ATOM 1412 C C . GLY A 1 199 ? 2.632 -7.621 2.690 1.00 94.88 199 GLY A C 1
ATOM 1413 O O . GLY A 1 199 ? 2.052 -7.140 3.663 1.00 94.88 199 GLY A O 1
ATOM 1414 N N . VAL A 1 200 ? 2.177 -8.700 2.051 1.00 96.12 200 VAL A N 1
ATOM 1415 C CA . VAL A 1 200 ? 0.873 -9.311 2.361 1.00 96.12 200 VAL A CA 1
ATOM 1416 C C . VAL A 1 200 ? 0.872 -9.936 3.754 1.00 96.12 200 VAL A C 1
ATOM 1418 O O . VAL A 1 200 ? -0.038 -9.677 4.540 1.00 96.12 200 VAL A O 1
ATOM 1421 N N . VAL A 1 201 ? 1.897 -10.730 4.078 1.00 96.25 201 VAL A N 1
ATOM 1422 C CA . VAL A 1 201 ? 2.045 -11.382 5.388 1.00 96.25 201 VAL A CA 1
ATOM 1423 C C . VAL A 1 201 ? 2.105 -10.359 6.533 1.00 96.25 201 VAL A C 1
ATOM 1425 O O . VAL A 1 201 ? 1.256 -10.444 7.423 1.00 96.25 201 VAL A O 1
ATOM 1428 N N . PRO A 1 202 ? 3.015 -9.364 6.537 1.00 95.56 202 PRO A N 1
ATOM 1429 C CA . PRO A 1 202 ? 3.045 -8.352 7.593 1.00 95.56 202 PRO A CA 1
ATOM 1430 C C . PRO A 1 202 ? 1.737 -7.562 7.705 1.00 95.56 202 PRO A C 1
ATOM 1432 O O . PRO A 1 202 ? 1.256 -7.335 8.816 1.00 95.56 202 PRO A O 1
ATOM 1435 N N . LEU A 1 203 ? 1.107 -7.192 6.586 1.00 96.19 203 LEU A N 1
ATOM 1436 C CA . LEU A 1 203 ? -0.191 -6.515 6.611 1.00 96.19 203 LEU A CA 1
ATOM 1437 C C . LEU A 1 203 ? -1.278 -7.384 7.262 1.00 96.19 203 LEU A C 1
ATOM 1439 O O . LEU A 1 203 ? -2.054 -6.891 8.083 1.00 96.19 203 LEU A O 1
ATOM 1443 N N . ALA A 1 204 ? -1.326 -8.676 6.930 1.00 96.38 204 ALA A N 1
ATOM 1444 C CA . ALA A 1 204 ? -2.269 -9.616 7.523 1.00 96.38 204 ALA A CA 1
ATOM 1445 C C . ALA A 1 204 ? -2.040 -9.760 9.035 1.00 96.38 204 ALA A C 1
ATOM 1447 O O . ALA A 1 204 ? -2.999 -9.688 9.803 1.00 96.38 204 ALA A O 1
ATOM 1448 N N . ILE A 1 205 ? -0.782 -9.880 9.477 1.00 96.62 205 ILE A N 1
ATOM 1449 C CA . ILE A 1 205 ? -0.430 -9.928 10.904 1.00 96.62 205 ILE A CA 1
ATOM 1450 C C . ILE A 1 205 ? -0.903 -8.648 11.605 1.00 96.62 205 ILE A C 1
ATOM 1452 O O . ILE A 1 205 ? -1.592 -8.730 12.621 1.00 96.62 205 ILE A O 1
ATOM 1456 N N . ALA A 1 206 ? -0.611 -7.469 11.047 1.00 95.94 206 ALA A N 1
ATOM 1457 C CA . ALA A 1 206 ? -1.042 -6.193 11.615 1.00 95.94 206 ALA A CA 1
ATOM 1458 C C . ALA A 1 206 ? -2.574 -6.086 11.716 1.00 95.94 206 ALA A C 1
ATOM 1460 O O . ALA A 1 206 ? -3.103 -5.667 12.748 1.00 95.94 206 ALA A O 1
ATOM 1461 N N . ALA A 1 207 ? -3.303 -6.509 10.678 1.00 94.50 207 ALA A N 1
ATOM 1462 C CA . ALA A 1 207 ? -4.764 -6.500 10.659 1.00 94.50 207 ALA A CA 1
ATOM 1463 C C . ALA A 1 207 ? -5.377 -7.472 11.684 1.00 94.50 207 ALA A C 1
ATOM 1465 O O . ALA A 1 207 ? -6.384 -7.141 12.319 1.00 94.50 207 ALA A O 1
ATOM 1466 N N . LEU A 1 208 ? -4.769 -8.647 11.875 1.00 95.06 208 LEU A N 1
ATOM 1467 C CA . LEU A 1 208 ? -5.172 -9.625 12.890 1.00 95.06 208 LEU A CA 1
ATOM 1468 C C . LEU A 1 208 ? -4.895 -9.108 14.305 1.00 95.06 208 LEU A C 1
ATOM 1470 O O . LEU A 1 208 ? -5.785 -9.159 15.154 1.00 95.06 208 LEU A O 1
ATOM 1474 N N . MET A 1 209 ? -3.709 -8.537 14.545 1.00 95.31 209 MET A N 1
ATOM 1475 C CA . MET A 1 209 ? -3.367 -7.894 15.817 1.00 95.31 209 MET A CA 1
ATOM 1476 C C . MET A 1 209 ? -4.357 -6.775 16.142 1.00 95.31 209 MET A C 1
ATOM 1478 O O . MET A 1 209 ? -4.907 -6.742 17.239 1.00 95.31 209 MET A O 1
ATOM 1482 N N . ALA A 1 210 ? -4.650 -5.903 15.175 1.00 92.62 210 ALA A N 1
ATOM 1483 C CA . ALA A 1 210 ? -5.631 -4.832 15.314 1.00 92.62 210 ALA A CA 1
ATOM 1484 C C . ALA A 1 210 ? -7.035 -5.358 15.659 1.00 92.62 210 ALA A C 1
ATOM 1486 O O . ALA A 1 210 ? -7.726 -4.774 16.495 1.00 92.62 210 ALA A O 1
ATOM 1487 N N . GLY A 1 211 ? -7.442 -6.473 15.045 1.00 89.62 211 GLY A N 1
ATOM 1488 C CA . GLY A 1 211 ? -8.704 -7.153 15.332 1.00 89.62 211 GLY A CA 1
ATOM 1489 C C . GLY A 1 211 ? -8.779 -7.755 16.738 1.00 89.62 211 GLY A C 1
ATOM 1490 O O . GLY A 1 211 ? -9.844 -7.717 17.354 1.00 89.62 211 GLY A O 1
ATOM 1491 N N . GLY A 1 212 ? -7.655 -8.271 17.246 1.00 89.94 212 GLY A N 1
ATOM 1492 C CA . GLY A 1 212 ? -7.533 -8.892 18.567 1.00 89.94 212 GLY A CA 1
ATOM 1493 C C . GLY A 1 212 ? -7.453 -7.907 19.737 1.00 89.94 212 GLY A C 1
ATOM 1494 O O . GLY A 1 212 ? -7.685 -8.300 20.879 1.00 89.94 212 GLY A O 1
ATOM 1495 N N . MET A 1 213 ? -7.182 -6.622 19.483 1.00 84.94 213 MET A N 1
ATOM 1496 C CA . MET A 1 213 ? -7.251 -5.581 20.510 1.00 84.94 213 MET A CA 1
ATOM 1497 C C . MET A 1 213 ? -8.726 -5.328 20.883 1.00 84.94 213 MET A C 1
ATOM 1499 O O . MET A 1 213 ? -9.382 -4.437 20.341 1.00 84.94 213 MET A O 1
ATOM 1503 N N . GLY A 1 214 ? -9.281 -6.142 21.782 1.00 69.56 214 GLY A N 1
ATOM 1504 C CA . GLY A 1 214 ? -10.657 -6.009 22.265 1.0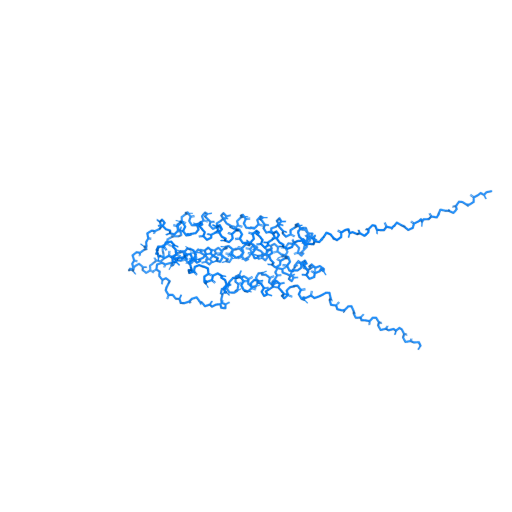0 69.56 214 GLY A CA 1
ATOM 1505 C C . GLY A 1 214 ? -10.925 -4.671 22.975 1.00 69.56 214 GLY A C 1
ATOM 1506 O O . GLY A 1 214 ? -9.994 -3.905 23.260 1.00 69.56 214 GLY A O 1
ATOM 1507 N N . PRO A 1 215 ? -12.198 -4.338 23.265 1.00 64.06 215 PRO A N 1
ATOM 1508 C CA . PRO A 1 215 ? -12.481 -3.362 24.308 1.00 64.06 215 PRO A CA 1
ATOM 1509 C C . PRO A 1 215 ? -11.869 -3.933 25.590 1.00 64.06 215 PRO A C 1
ATOM 1511 O O . PRO A 1 215 ? -12.186 -5.064 25.963 1.00 64.06 215 PRO A O 1
ATOM 1514 N N . GLY A 1 216 ? -10.918 -3.214 26.196 1.00 56.72 216 GLY A N 1
ATOM 1515 C CA . GLY A 1 216 ? -10.355 -3.633 27.478 1.00 56.72 216 GLY A CA 1
ATOM 1516 C C . GLY A 1 216 ? -11.515 -3.970 28.403 1.00 56.72 216 GLY A C 1
ATOM 1517 O O . GLY A 1 216 ? -12.487 -3.211 28.422 1.00 56.72 216 GLY A O 1
ATOM 1518 N N . LYS A 1 217 ? -11.472 -5.135 29.065 1.00 50.47 217 LYS A N 1
ATOM 1519 C CA . LYS A 1 217 ? -12.478 -5.493 30.069 1.00 50.47 217 LYS A CA 1
ATOM 1520 C C . LYS A 1 217 ? -12.660 -4.256 30.942 1.00 50.47 217 LYS A C 1
ATOM 1522 O O . LYS A 1 217 ? -11.689 -3.827 31.567 1.00 50.47 217 LYS A O 1
ATOM 1527 N N . SER A 1 218 ? -13.845 -3.643 30.909 1.00 51.25 218 SER A N 1
ATOM 1528 C CA . SER A 1 218 ? -14.169 -2.607 31.883 1.00 51.25 218 SER A CA 1
ATOM 1529 C C . SER A 1 218 ? -13.859 -3.222 33.241 1.00 51.25 218 SER A C 1
ATOM 1531 O O . SER A 1 218 ? -14.274 -4.370 33.436 1.00 51.25 218 SER A O 1
ATOM 1533 N N . PRO A 1 219 ? -13.078 -2.555 34.110 1.00 58.06 219 PRO A N 1
ATOM 1534 C CA . PRO A 1 219 ? -12.810 -3.075 35.440 1.00 58.06 219 PRO A CA 1
ATOM 1535 C C . PRO A 1 219 ? -14.159 -3.467 36.025 1.00 58.06 219 PRO A C 1
ATOM 1537 O O . PRO A 1 219 ? -15.076 -2.646 36.085 1.00 58.06 219 PRO A O 1
ATOM 1540 N N . GLU A 1 220 ? -14.302 -4.767 36.270 1.00 62.97 220 GLU A N 1
ATOM 1541 C CA . GLU A 1 220 ? -15.499 -5.373 36.823 1.00 62.97 220 GLU A CA 1
ATOM 1542 C C . GLU A 1 220 ? -15.816 -4.564 38.070 1.00 62.97 220 GLU A C 1
ATOM 1544 O O . GLU A 1 220 ? -14.966 -4.458 38.955 1.00 62.97 220 GLU A O 1
ATOM 1549 N N . ALA A 1 221 ? -16.937 -3.839 38.036 1.00 65.06 221 ALA A N 1
ATOM 1550 C CA . ALA A 1 221 ? -17.280 -2.890 39.078 1.00 65.06 221 ALA A CA 1
ATOM 1551 C C . ALA A 1 221 ? -17.257 -3.654 40.401 1.00 65.06 221 ALA A C 1
ATOM 1553 O O . ALA A 1 221 ? -18.083 -4.544 40.602 1.00 65.06 221 ALA A O 1
ATOM 1554 N N . GLU A 1 222 ? -16.261 -3.357 41.241 1.00 72.06 222 GLU A N 1
ATOM 1555 C CA . GLU A 1 222 ? -16.125 -3.976 42.553 1.00 72.06 222 GLU A CA 1
ATOM 1556 C C . GLU A 1 222 ? -17.464 -3.752 43.267 1.00 72.06 222 GLU A C 1
ATOM 1558 O O . GLU A 1 222 ? -17.894 -2.597 43.392 1.00 72.06 222 GLU A O 1
ATOM 1563 N N . PRO A 1 223 ? -18.195 -4.824 43.627 1.00 72.88 223 PRO A N 1
ATOM 1564 C CA . PRO A 1 223 ? -19.501 -4.667 44.237 1.00 72.88 223 PRO A CA 1
ATOM 1565 C C . PRO A 1 223 ? -19.339 -3.847 45.523 1.00 72.88 223 PRO A C 1
ATOM 1567 O O . PRO A 1 223 ? -18.352 -4.036 46.243 1.00 72.88 223 PRO A O 1
ATOM 1570 N N . PRO A 1 224 ? -20.270 -2.921 45.813 1.00 67.31 224 PRO A N 1
ATOM 1571 C CA . PRO A 1 224 ? -20.184 -2.094 47.006 1.00 67.31 224 PRO A CA 1
ATOM 1572 C C . PRO A 1 224 ? -20.085 -3.004 48.232 1.00 67.31 224 PRO A C 1
ATOM 1574 O O . PRO A 1 224 ? -20.934 -3.872 48.439 1.00 67.31 224 PRO A O 1
ATOM 1577 N N . LYS A 1 225 ? -19.017 -2.831 49.018 1.00 77.31 225 LYS A N 1
ATOM 1578 C CA . LYS A 1 225 ? -18.876 -3.504 50.311 1.00 77.31 225 LYS A CA 1
ATOM 1579 C C . LYS A 1 225 ? -20.007 -3.008 51.213 1.00 77.31 225 LYS A C 1
ATOM 1581 O O . LYS A 1 225 ? -20.156 -1.797 51.378 1.00 77.31 225 LYS A O 1
ATOM 1586 N N . ALA A 1 226 ? -20.818 -3.952 51.687 1.00 80.88 226 ALA A N 1
ATOM 1587 C CA . ALA A 1 226 ? -21.907 -3.729 52.633 1.00 80.88 226 ALA A CA 1
ATOM 1588 C C . ALA A 1 226 ? -21.376 -3.380 54.029 1.00 80.88 226 ALA A C 1
ATOM 1590 O O . ALA A 1 226 ? -20.273 -3.869 54.372 1.00 80.88 226 ALA A O 1
#